Protein AF-A0A1J7J6S1-F1 (afdb_monomer_lite)

Organism: NCBI:txid1408157

Secondary structure (DSSP, 8-state):
------------------PPPPPPHHHHHTTS--EE-TTGGGEEEB-SS-HHHHEEE-SSSSB-TT---PEESEE---TTSPPEE-GGGGSBSEES--SEEEEEEHHHHHHHHHHHHHHHHHHHHT-S-TTS-EEEEPPTT-TT---HHHHHHTEEEEEETTEE--TT---PEEEE-SSSSS-BHHHHHHHHHHHHHHTHHHHHHHHHH-TT--S---TT--EEEEEE--SS-EEEEEEHHHHHHHHB--------HHHHHHHTTS-HHHHHHHHHHHHHHTTT----S-S--TT-------------

Sequence (308 aa):
MAGLEAASERGNEEQQPISAPILPLEKQREKGPVLLTEEARRIRWLLNGPLETAVTIMRHHTIEPDDTDFEPYYRPGQGAGSSGWHPFSQLPYTDPKVSELTLAVDPLDEWRDYWLTNHEEHVMAGDYDRSKARFIPLSVSTPDGPTSYEERTGMYLQMCCGTERPADKGTGIVVKARTGDFLTIHDFLSTVHPYLMSRRADVVAAMRDNIYRSIPIPSETELFVSLLCSDPPRLNVEREAEWKMTYHSKRPPTLDPAAQARMRKHPHWEVSRLVWAQRQVDKGLASALPRDHPGYRPLNLRSGQQGQ

Structure (mmCIF, N/CA/C/O backbone):
data_AF-A0A1J7J6S1-F1
#
_entry.id   AF-A0A1J7J6S1-F1
#
loop_
_atom_site.group_PDB
_atom_site.id
_atom_site.type_symbol
_atom_site.label_atom_id
_atom_site.label_alt_id
_atom_site.label_comp_id
_atom_site.label_asym_id
_atom_site.label_entity_id
_atom_site.label_seq_id
_atom_site.pdbx_PDB_ins_code
_atom_site.Cartn_x
_atom_site.Cartn_y
_atom_site.Cartn_z
_atom_site.occupancy
_atom_site.B_iso_or_equiv
_atom_site.auth_seq_id
_atom_site.auth_comp_id
_atom_site.auth_asym_id
_atom_site.auth_atom_id
_atom_site.pdbx_PDB_model_num
ATOM 1 N N . MET A 1 1 ? -46.786 50.402 49.361 1.00 38.44 1 MET A N 1
ATOM 2 C CA . MET A 1 1 ? -45.311 50.368 49.455 1.00 38.44 1 MET A CA 1
ATOM 3 C C . MET A 1 1 ? -44.948 48.978 49.949 1.00 38.44 1 MET A C 1
ATOM 5 O O . MET A 1 1 ? -45.323 48.661 51.064 1.00 38.44 1 MET A O 1
ATOM 9 N N . ALA A 1 2 ? -44.687 48.047 49.027 1.00 39.53 2 ALA A N 1
ATOM 10 C CA . ALA A 1 2 ? -43.361 47.670 48.495 1.00 39.53 2 ALA A CA 1
ATOM 11 C C . ALA A 1 2 ? -42.803 46.501 49.328 1.00 39.53 2 ALA A C 1
ATOM 13 O O . ALA A 1 2 ? -42.798 46.599 50.543 1.00 39.53 2 ALA A O 1
ATOM 14 N N . GLY A 1 3 ? -42.357 45.366 48.807 1.00 36.06 3 GLY A N 1
ATOM 15 C CA . GLY A 1 3 ? -42.288 44.784 47.470 1.00 36.06 3 GLY A CA 1
ATOM 16 C C . GLY A 1 3 ? -41.669 43.397 47.697 1.00 36.06 3 GLY A C 1
ATOM 17 O O . GLY A 1 3 ? -40.660 43.309 48.388 1.00 36.06 3 GLY A O 1
ATOM 18 N N . LEU A 1 4 ? -42.311 42.322 47.235 1.00 38.28 4 LEU A N 1
ATOM 19 C CA . LEU A 1 4 ? -41.790 40.955 47.357 1.00 38.28 4 LEU A CA 1
ATOM 20 C C . LEU A 1 4 ? -41.042 40.614 46.067 1.00 38.28 4 LEU A C 1
ATOM 22 O O . LEU A 1 4 ? -41.621 40.653 44.981 1.00 38.28 4 LEU A O 1
ATOM 26 N N . GLU A 1 5 ? -39.745 40.357 46.213 1.00 38.94 5 GLU A N 1
ATOM 27 C CA . GLU A 1 5 ? -38.807 40.010 45.150 1.00 38.94 5 GLU A CA 1
ATOM 28 C C . GLU A 1 5 ? -39.193 38.690 44.472 1.00 38.94 5 GLU A C 1
ATOM 30 O O . GLU A 1 5 ? -39.344 37.650 45.111 1.00 38.94 5 GLU A O 1
ATOM 35 N N . ALA A 1 6 ? -39.331 38.744 43.148 1.00 40.59 6 ALA A N 1
ATOM 36 C CA . ALA A 1 6 ? -39.424 37.574 42.295 1.00 40.59 6 ALA A CA 1
ATOM 37 C C . ALA A 1 6 ? -38.022 36.968 42.126 1.00 40.59 6 ALA A C 1
ATOM 39 O O . ALA A 1 6 ? -37.136 37.581 41.527 1.00 40.59 6 ALA A O 1
ATOM 40 N N . ALA A 1 7 ? -37.824 35.756 42.645 1.00 38.97 7 ALA A N 1
ATOM 41 C CA . ALA A 1 7 ? -36.648 34.951 42.357 1.00 38.97 7 ALA A CA 1
ATOM 42 C C . ALA A 1 7 ? -36.711 34.478 40.894 1.00 38.97 7 ALA A C 1
ATOM 44 O O . ALA A 1 7 ? -37.575 33.696 40.507 1.00 38.97 7 ALA A O 1
ATOM 45 N N . SER A 1 8 ? -35.804 35.007 40.074 1.00 38.28 8 SER A N 1
ATOM 46 C CA . SER A 1 8 ? -35.573 34.584 38.695 1.00 38.28 8 SER A CA 1
ATOM 47 C C . SER A 1 8 ? -34.760 33.289 38.703 1.00 38.28 8 SER A C 1
ATOM 49 O O . SER A 1 8 ? -33.545 33.303 38.907 1.00 38.28 8 SER A O 1
ATOM 51 N N . GLU A 1 9 ? -35.438 32.165 38.480 1.00 40.25 9 GLU A N 1
ATOM 52 C CA . GLU A 1 9 ? -34.811 30.893 38.127 1.00 40.25 9 GLU A CA 1
ATOM 53 C C . GLU A 1 9 ? -34.217 31.018 36.718 1.00 40.25 9 GLU A C 1
ATOM 55 O O . GLU A 1 9 ? -34.892 30.846 35.703 1.00 40.25 9 GLU A O 1
ATOM 60 N N . ARG A 1 10 ? -32.931 31.372 36.640 1.00 43.22 10 ARG A N 1
ATOM 61 C CA . ARG A 1 10 ? -32.141 31.165 35.425 1.00 43.22 10 ARG A CA 1
ATOM 62 C C . ARG A 1 10 ? -31.760 29.693 35.369 1.00 43.22 10 ARG A C 1
ATOM 64 O O . ARG A 1 10 ? -30.892 29.251 36.117 1.00 43.22 10 ARG A O 1
ATOM 71 N N . GLY A 1 11 ? -32.436 28.957 34.488 1.00 39.38 11 GLY A N 1
ATOM 72 C CA . GLY A 1 11 ? -32.032 27.620 34.076 1.00 39.38 11 GLY A CA 1
ATOM 73 C C . GLY A 1 11 ? -30.588 27.650 33.588 1.00 39.38 11 GLY A C 1
ATOM 74 O O . GLY A 1 11 ? -30.249 28.372 32.653 1.00 39.38 11 GLY A O 1
ATOM 75 N N . ASN A 1 12 ? -29.733 26.901 34.274 1.00 39.81 12 ASN A N 1
ATOM 76 C CA . ASN A 1 12 ? -28.366 26.656 33.860 1.00 39.81 12 ASN A CA 1
ATOM 77 C C . ASN A 1 12 ? -28.426 25.484 32.869 1.00 39.81 12 ASN A C 1
ATOM 79 O O . ASN A 1 12 ? -28.383 24.324 33.272 1.00 39.81 12 ASN A O 1
ATOM 83 N N . GLU A 1 13 ? -28.638 25.779 31.583 1.00 45.22 13 GLU A N 1
ATOM 84 C CA . GLU A 1 13 ? -28.393 24.805 30.517 1.00 45.22 13 GLU A CA 1
ATOM 85 C C . GLU A 1 13 ? -26.890 24.536 30.489 1.00 45.22 13 GLU A C 1
ATOM 87 O O . GLU A 1 13 ? -26.097 25.312 29.956 1.00 45.22 13 GLU A O 1
ATOM 92 N N . GLU A 1 14 ? -26.501 23.438 31.128 1.00 44.78 14 GLU A N 1
ATOM 93 C CA . GLU A 1 14 ? -25.160 22.879 31.077 1.00 44.78 14 GLU A CA 1
ATOM 94 C C . GLU A 1 14 ? -24.902 22.404 29.641 1.00 44.78 14 GLU A C 1
ATOM 96 O O . GLU A 1 14 ? -25.165 21.263 29.260 1.00 44.78 14 GLU A O 1
ATOM 101 N N . GLN A 1 15 ? -24.465 23.342 28.801 1.00 45.31 15 GLN A N 1
ATOM 102 C CA . GLN A 1 15 ? -24.011 23.085 27.444 1.00 45.31 15 GLN A CA 1
ATOM 103 C C . GLN A 1 15 ? -22.821 22.132 27.529 1.00 45.31 15 GLN A C 1
ATOM 105 O O . GLN A 1 15 ? -21.717 22.517 27.917 1.00 45.31 15 GLN A O 1
ATOM 110 N N . GLN A 1 16 ? -23.072 20.866 27.187 1.00 43.72 16 GLN A N 1
ATOM 111 C CA . GLN A 1 16 ? -22.028 19.869 26.994 1.00 43.72 16 GLN A CA 1
ATOM 112 C C . GLN A 1 16 ? -20.949 20.460 26.074 1.00 43.72 16 GLN A C 1
ATOM 114 O O . GLN A 1 16 ? -21.291 21.044 25.040 1.00 43.72 16 GLN A O 1
ATOM 119 N N . PRO A 1 17 ? -19.655 20.343 26.423 1.00 46.28 17 PRO A N 1
ATOM 120 C CA . PRO A 1 17 ? -18.598 20.902 25.600 1.00 46.28 17 PRO A CA 1
ATOM 121 C C . PRO A 1 17 ? -18.655 20.254 24.217 1.00 46.28 17 PRO A C 1
ATOM 123 O O . PRO A 1 17 ? -18.557 19.034 24.085 1.00 46.28 17 PRO A O 1
ATOM 126 N N . ILE A 1 18 ? -18.828 21.090 23.193 1.00 53.12 18 ILE A N 1
ATOM 127 C CA . ILE A 1 18 ? -18.750 20.694 21.788 1.00 53.12 18 ILE A CA 1
ATOM 128 C C . ILE A 1 18 ? -17.381 20.038 21.600 1.00 53.12 18 ILE A C 1
ATOM 130 O O . ILE A 1 18 ? -16.348 20.705 21.691 1.00 53.12 18 ILE A O 1
ATOM 134 N N . SER A 1 19 ? -17.375 18.717 21.412 1.00 66.69 19 SER A N 1
ATOM 135 C CA . SER A 1 19 ? -16.154 17.964 21.130 1.00 66.69 19 SER A CA 1
ATOM 136 C C . SER A 1 19 ? -15.466 18.588 19.917 1.00 66.69 19 SER A C 1
ATOM 138 O O . SER A 1 19 ? -16.111 18.858 18.902 1.00 66.69 19 SER A O 1
ATOM 140 N N . ALA A 1 20 ? -14.167 18.865 20.033 1.00 77.06 20 ALA A N 1
ATOM 141 C CA . ALA A 1 20 ? -13.399 19.417 18.926 1.00 77.06 20 ALA A CA 1
ATOM 142 C C . ALA A 1 20 ? -13.484 18.485 17.698 1.00 77.06 20 ALA A C 1
ATOM 144 O O . ALA A 1 20 ? -13.465 17.261 17.861 1.00 77.06 20 ALA A O 1
ATOM 145 N N . PRO A 1 21 ? -13.551 19.037 16.472 1.00 85.94 21 PRO A N 1
ATOM 146 C CA . PRO A 1 21 ? -13.672 18.229 15.266 1.00 85.94 21 PRO A CA 1
ATOM 147 C C . PRO A 1 21 ? -12.451 17.322 15.086 1.00 85.94 21 PRO A C 1
ATOM 149 O O . PRO A 1 21 ? -11.306 17.742 15.289 1.00 85.94 21 PRO A O 1
ATOM 152 N N . ILE A 1 22 ? -12.703 16.077 14.681 1.00 90.75 22 ILE A N 1
ATOM 153 C CA . ILE A 1 22 ? -11.661 15.080 14.431 1.00 90.75 22 ILE A CA 1
ATOM 154 C C . ILE A 1 22 ? -10.945 15.412 13.119 1.00 90.75 22 ILE A C 1
ATOM 156 O O . ILE A 1 22 ? -11.563 15.586 12.065 1.00 90.75 22 ILE A O 1
ATOM 160 N N . LEU A 1 23 ? -9.619 15.514 13.191 1.00 93.69 23 LEU A N 1
ATOM 161 C CA . LEU A 1 23 ? -8.791 15.994 12.091 1.00 93.69 23 LEU A CA 1
ATOM 162 C C . LEU A 1 23 ? -8.336 14.860 11.153 1.00 93.69 23 LEU A C 1
ATOM 164 O O . LEU A 1 23 ? -8.203 13.716 11.593 1.00 93.69 23 LEU A O 1
ATOM 168 N N . PRO A 1 24 ? -8.036 15.167 9.878 1.00 93.44 24 PRO A N 1
ATOM 169 C CA . PRO A 1 24 ? -7.290 14.268 8.997 1.00 93.44 24 PRO A CA 1
ATOM 170 C C . PRO A 1 24 ? -5.917 13.915 9.583 1.00 93.44 24 PRO A C 1
ATOM 172 O O . PRO A 1 24 ? -5.349 14.719 10.328 1.00 93.44 24 PRO A O 1
ATOM 175 N N . LEU A 1 25 ? -5.356 12.759 9.205 1.00 91.62 25 LEU A N 1
ATOM 176 C CA . LEU A 1 25 ? -4.084 12.261 9.740 1.00 91.62 25 LEU A CA 1
ATOM 177 C C . LEU A 1 25 ? -2.975 13.316 9.707 1.00 91.62 25 LEU A C 1
ATOM 179 O O . LEU A 1 25 ? -2.344 13.549 10.734 1.00 91.62 25 LEU A O 1
ATOM 183 N N . GLU A 1 26 ? -2.763 13.966 8.564 1.00 91.19 26 GLU A N 1
ATOM 184 C CA . GLU A 1 26 ? -1.689 14.953 8.386 1.00 91.19 26 GLU A CA 1
ATOM 185 C C . GLU A 1 26 ? -1.792 16.092 9.409 1.00 91.19 26 GLU A C 1
ATOM 187 O O . GLU A 1 26 ? -0.836 16.431 10.104 1.00 91.19 26 GLU A O 1
ATOM 192 N N . LYS A 1 27 ? -3.006 16.618 9.600 1.00 92.19 27 LYS A N 1
ATOM 193 C CA . LYS A 1 27 ? -3.285 17.672 10.584 1.00 92.19 27 LYS A CA 1
ATOM 194 C C . LYS A 1 27 ? -3.211 17.182 12.021 1.00 92.19 27 LYS A C 1
ATOM 196 O O . LYS A 1 27 ? -2.876 17.954 12.917 1.00 92.19 27 LYS A O 1
ATOM 201 N N . GLN A 1 28 ? -3.514 15.912 12.257 1.00 91.56 28 GLN A N 1
ATOM 202 C CA . GLN A 1 28 ? -3.355 15.316 13.573 1.00 91.56 28 GLN A CA 1
ATOM 203 C C . GLN A 1 28 ? -1.870 15.107 13.918 1.00 91.56 28 GLN A C 1
ATOM 205 O O . GLN A 1 28 ? -1.482 15.335 15.063 1.00 91.56 28 GLN A O 1
ATOM 210 N N . ARG A 1 29 ? -1.029 14.767 12.932 1.00 89.31 29 ARG A N 1
ATOM 211 C CA . ARG A 1 29 ? 0.425 14.600 13.085 1.00 89.31 29 ARG A CA 1
ATOM 212 C C . ARG A 1 29 ? 1.157 15.897 13.414 1.00 89.31 29 ARG A C 1
ATOM 214 O O . ARG A 1 29 ? 2.092 15.874 14.209 1.00 89.31 29 ARG A O 1
ATOM 221 N N . GLU A 1 30 ? 0.675 17.033 12.906 1.00 91.31 30 GLU A N 1
ATOM 222 C CA . GLU A 1 30 ? 1.169 18.368 13.292 1.00 91.31 30 GLU A CA 1
ATOM 223 C C . GLU A 1 30 ? 1.049 18.626 14.811 1.00 91.31 30 GLU A C 1
ATOM 225 O O . GLU A 1 30 ? 1.797 19.432 15.365 1.00 91.31 30 GLU A O 1
ATOM 230 N N . LYS A 1 31 ? 0.130 17.936 15.506 1.00 89.88 31 LYS A N 1
ATOM 231 C CA . LYS A 1 31 ? -0.094 18.073 16.957 1.00 89.88 31 LYS A CA 1
ATOM 232 C C . LYS A 1 31 ? 0.664 17.048 17.802 1.00 89.88 31 LYS A C 1
ATOM 234 O O . LYS A 1 31 ? 0.780 17.236 19.012 1.00 89.88 31 LYS A O 1
ATOM 239 N N . GLY A 1 32 ? 1.138 15.956 17.206 1.00 88.12 32 GLY A N 1
ATOM 240 C CA . GLY A 1 32 ? 1.803 14.873 17.921 1.00 88.12 32 GLY A CA 1
ATOM 241 C C . GLY A 1 32 ? 1.766 13.540 17.173 1.00 88.12 32 GLY A C 1
ATOM 242 O O . GLY A 1 32 ? 1.167 13.434 16.105 1.00 88.12 32 GLY A O 1
ATOM 243 N N . PRO A 1 33 ? 2.405 12.494 17.721 1.00 88.31 33 PRO A N 1
ATOM 244 C CA . PRO A 1 33 ? 2.429 11.188 17.079 1.00 88.31 33 PRO A CA 1
ATOM 245 C C . PRO A 1 33 ? 1.019 10.593 16.983 1.00 88.31 33 PRO A C 1
ATOM 247 O O . PRO A 1 33 ? 0.263 10.605 17.952 1.00 88.31 33 PRO A O 1
ATOM 250 N N . VAL A 1 34 ? 0.707 10.024 15.819 1.00 89.94 34 VAL A N 1
ATOM 251 C CA . VAL A 1 34 ? -0.499 9.221 15.588 1.00 89.94 34 VAL A CA 1
ATOM 252 C C . VAL A 1 34 ? -0.066 7.780 15.371 1.00 89.94 34 VAL A C 1
ATOM 254 O O . VAL A 1 34 ? 0.716 7.497 14.460 1.00 89.94 34 VAL A O 1
ATOM 257 N N . LEU A 1 35 ? -0.546 6.882 16.226 1.00 90.69 35 LEU A N 1
ATOM 258 C CA . LEU A 1 35 ? -0.220 5.460 16.206 1.00 90.69 35 LEU A CA 1
ATOM 259 C C . LEU A 1 35 ? -1.459 4.636 15.855 1.00 90.69 35 LEU A C 1
ATOM 261 O O . LEU A 1 35 ? -2.585 5.118 15.926 1.00 90.69 35 LEU A O 1
ATOM 265 N N . LEU A 1 36 ? -1.249 3.374 15.488 1.00 91.50 36 LEU A N 1
ATOM 266 C CA . LEU A 1 36 ? -2.339 2.405 15.447 1.00 91.50 36 LEU A CA 1
ATOM 267 C C . LEU A 1 36 ? -2.828 2.094 16.858 1.00 91.50 36 LEU A C 1
ATOM 269 O O . LEU A 1 36 ? -2.019 2.010 17.786 1.00 91.50 36 LEU A O 1
ATOM 273 N N . THR A 1 37 ? -4.131 1.858 16.992 1.00 93.44 37 THR A N 1
ATOM 274 C CA . THR A 1 37 ? -4.694 1.296 18.222 1.00 93.44 37 THR A CA 1
ATOM 275 C C . THR A 1 37 ? -4.171 -0.118 18.465 1.00 93.44 37 THR A C 1
ATOM 277 O O . THR A 1 37 ? -3.739 -0.815 17.54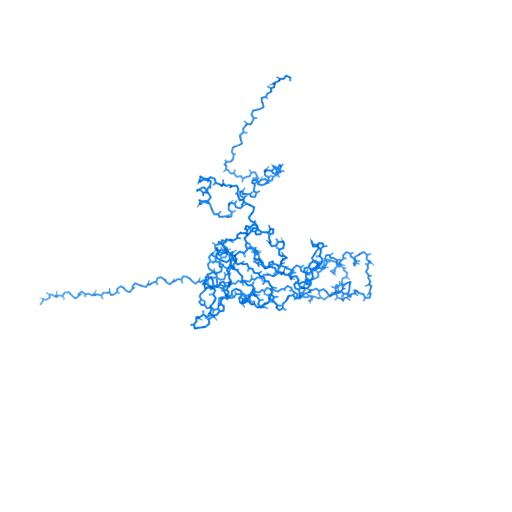0 1.00 93.44 37 THR A O 1
ATOM 280 N N . GLU A 1 38 ? -4.210 -0.569 19.718 1.00 92.06 38 GLU A N 1
ATOM 281 C CA . GLU A 1 38 ? -3.796 -1.931 20.071 1.00 92.06 38 GLU A CA 1
ATOM 282 C C . GLU A 1 38 ? -4.653 -2.985 19.355 1.00 92.06 38 GLU A C 1
ATOM 284 O O . GLU A 1 38 ? -4.150 -4.030 18.948 1.00 92.06 38 GLU A O 1
ATOM 289 N N . GLU A 1 39 ? -5.929 -2.696 19.111 1.00 94.25 39 GLU A N 1
ATOM 290 C CA . GLU A 1 39 ? -6.827 -3.558 18.350 1.00 94.25 39 GLU A CA 1
ATOM 291 C C . GLU A 1 39 ? -6.479 -3.589 16.861 1.00 94.25 39 GLU A C 1
ATOM 293 O O . GLU A 1 39 ? -6.437 -4.672 16.273 1.00 94.25 39 GLU A O 1
ATOM 298 N N . ALA A 1 40 ? -6.151 -2.443 16.253 1.00 93.50 40 ALA A N 1
ATOM 299 C CA . ALA A 1 40 ? -5.710 -2.393 14.859 1.00 93.50 40 ALA A CA 1
ATOM 300 C C . ALA A 1 40 ? -4.385 -3.148 14.647 1.00 93.50 40 ALA A C 1
ATOM 302 O O . ALA A 1 40 ? -4.200 -3.822 13.636 1.00 93.50 40 ALA A O 1
ATOM 303 N N . ARG A 1 41 ? -3.480 -3.119 15.633 1.00 91.19 41 ARG A N 1
ATOM 304 C CA . ARG A 1 41 ? -2.207 -3.864 15.608 1.00 91.19 41 ARG A CA 1
ATOM 305 C C . ARG A 1 41 ? -2.368 -5.384 15.667 1.00 91.19 41 ARG A C 1
ATOM 307 O O . ARG A 1 41 ? -1.425 -6.105 15.353 1.00 91.19 41 ARG A O 1
ATOM 314 N N . ARG A 1 42 ? -3.535 -5.878 16.082 1.00 92.19 42 ARG A N 1
ATOM 315 C CA . ARG A 1 42 ? -3.851 -7.313 16.174 1.00 92.19 42 ARG A CA 1
ATOM 316 C C . ARG A 1 42 ? -4.470 -7.874 14.896 1.00 92.19 42 ARG A C 1
ATOM 318 O O . ARG A 1 42 ? -4.794 -9.059 14.852 1.00 92.19 42 ARG A O 1
ATOM 325 N N . ILE A 1 43 ? -4.651 -7.048 13.870 1.00 93.38 43 ILE A N 1
ATOM 326 C CA . ILE A 1 43 ? -5.171 -7.479 12.577 1.00 93.38 43 ILE A CA 1
ATOM 327 C C . ILE A 1 43 ? -4.107 -8.328 11.875 1.00 93.38 43 ILE A C 1
ATOM 329 O O . ILE A 1 43 ? -3.025 -7.844 11.552 1.00 93.38 43 ILE A O 1
ATOM 333 N N . ARG A 1 44 ? -4.439 -9.591 11.603 1.00 93.25 44 ARG A N 1
ATOM 334 C CA . ARG A 1 44 ? -3.697 -10.467 10.695 1.00 93.25 44 ARG A CA 1
ATOM 335 C C . ARG A 1 44 ? -4.453 -10.534 9.381 1.00 93.25 44 ARG A C 1
ATOM 337 O O . ARG A 1 44 ? -5.594 -10.999 9.336 1.00 93.25 44 ARG A O 1
ATOM 344 N N . TRP A 1 45 ? -3.806 -10.084 8.315 1.00 94.88 45 TRP A N 1
ATOM 345 C CA . TRP A 1 45 ? -4.473 -9.850 7.047 1.00 94.88 45 TRP A CA 1
ATOM 346 C C . TRP A 1 45 ? -3.798 -10.583 5.893 1.00 94.88 45 TRP A C 1
ATOM 348 O O . TRP A 1 45 ? -2.716 -10.209 5.445 1.00 94.88 45 TRP A O 1
ATOM 358 N N . LEU A 1 46 ? -4.488 -11.610 5.402 1.00 94.12 46 LEU A N 1
ATOM 359 C CA . LEU A 1 46 ? -4.155 -12.347 4.195 1.00 94.12 46 LEU A CA 1
ATOM 360 C C . LEU A 1 46 ? -4.835 -11.686 2.986 1.00 94.12 46 LEU A C 1
ATOM 362 O O . LEU A 1 46 ? -6.058 -11.605 2.916 1.00 94.12 46 LEU A O 1
ATOM 366 N N . LEU A 1 47 ? -4.059 -11.238 2.004 1.00 93.25 47 LEU A N 1
ATOM 367 C CA . LEU A 1 47 ? -4.549 -10.685 0.742 1.00 93.25 47 LEU A CA 1
ATOM 368 C C . LEU A 1 47 ? -4.945 -11.810 -0.227 1.00 93.25 47 LEU A C 1
ATOM 370 O O . LEU A 1 47 ? -4.316 -12.034 -1.266 1.00 93.25 47 LEU A O 1
ATOM 374 N N . ASN A 1 48 ? -5.979 -12.555 0.155 1.00 90.31 48 ASN A N 1
ATOM 375 C CA . ASN A 1 48 ? -6.559 -13.619 -0.647 1.00 90.31 48 ASN A CA 1
ATOM 376 C C . ASN A 1 48 ? -8.061 -13.750 -0.372 1.00 90.31 48 ASN A C 1
ATOM 378 O O . ASN A 1 48 ? -8.494 -13.706 0.780 1.00 90.31 48 ASN A O 1
ATOM 382 N N . GLY A 1 49 ? -8.841 -13.961 -1.432 1.00 91.38 49 GLY A N 1
ATOM 383 C CA . GLY A 1 49 ? -10.292 -14.087 -1.335 1.00 91.38 49 GLY A CA 1
ATOM 384 C C . GLY A 1 49 ? -11.000 -12.798 -0.888 1.00 91.38 49 GLY A C 1
ATOM 385 O O . GLY A 1 49 ? -10.431 -11.711 -0.995 1.00 91.38 49 GLY A O 1
ATOM 386 N N . PRO A 1 50 ? -12.267 -12.908 -0.454 1.00 94.88 50 PRO A N 1
ATOM 387 C CA . PRO A 1 50 ? -13.064 -11.782 0.023 1.00 94.88 50 PRO A CA 1
ATOM 388 C C . PRO A 1 50 ? -12.726 -11.394 1.479 1.00 94.88 50 PRO A C 1
ATOM 390 O O . PRO A 1 50 ? -12.126 -12.174 2.227 1.00 94.88 50 PRO A O 1
ATOM 393 N N . LEU A 1 51 ? -13.146 -10.194 1.904 1.00 95.81 51 LEU A N 1
ATOM 394 C CA . LEU A 1 51 ? -12.786 -9.618 3.211 1.00 95.81 51 LEU A CA 1
ATOM 395 C C . LEU A 1 51 ? -13.212 -10.509 4.390 1.00 95.81 51 LEU A C 1
ATOM 397 O O . LEU A 1 51 ? -12.524 -10.584 5.406 1.00 95.81 51 LEU A O 1
ATOM 401 N N . GLU A 1 52 ? -14.335 -11.201 4.230 1.00 94.69 52 GLU A N 1
ATOM 402 C CA . GLU A 1 52 ? -14.962 -12.109 5.186 1.00 94.69 52 GLU A CA 1
ATOM 403 C C . GLU A 1 52 ? -14.050 -13.275 5.592 1.00 94.69 52 GLU A C 1
ATOM 405 O O . GLU A 1 52 ? -14.190 -13.813 6.689 1.00 94.69 52 GLU A O 1
ATOM 410 N N . THR A 1 53 ? -13.114 -13.662 4.724 1.00 94.00 53 THR A N 1
ATOM 411 C CA . THR A 1 53 ? -12.164 -14.759 4.967 1.00 94.00 53 THR A CA 1
ATOM 412 C C . THR A 1 53 ? -10.714 -14.289 5.050 1.00 94.00 53 THR A C 1
ATOM 414 O O . THR A 1 53 ? -9.866 -15.002 5.577 1.00 94.00 53 THR A O 1
ATOM 417 N N . ALA A 1 54 ? -10.423 -13.094 4.535 1.00 94.81 54 ALA A N 1
ATOM 418 C CA . ALA A 1 54 ? -9.080 -12.530 4.433 1.00 94.81 54 ALA A CA 1
ATOM 419 C C . ALA A 1 54 ? -8.488 -12.075 5.778 1.00 94.81 54 ALA A C 1
ATOM 421 O O . ALA A 1 54 ? -7.268 -11.963 5.916 1.00 94.81 54 ALA A O 1
ATOM 422 N N . VAL A 1 55 ? -9.332 -11.763 6.767 1.00 96.00 55 VAL A N 1
ATOM 423 C CA . VAL A 1 55 ? -8.894 -11.121 8.012 1.00 96.00 55 VAL A CA 1
ATOM 424 C C . VAL A 1 55 ? -9.183 -11.990 9.229 1.00 96.00 55 VAL A C 1
ATOM 426 O O . VAL A 1 55 ? -10.290 -12.487 9.443 1.00 96.00 55 VAL A O 1
ATOM 429 N N . THR A 1 56 ? -8.163 -12.113 10.070 1.00 95.00 56 THR A N 1
ATOM 430 C CA . THR A 1 56 ? -8.205 -12.794 11.364 1.00 95.00 56 THR A CA 1
ATOM 431 C C . THR A 1 56 ? -7.634 -11.877 12.445 1.00 95.00 56 THR A C 1
ATOM 433 O O . THR A 1 56 ? -6.881 -10.947 12.155 1.00 95.00 56 THR A O 1
ATOM 436 N N . ILE A 1 57 ? -8.026 -12.096 13.694 1.00 93.69 57 ILE A N 1
ATOM 437 C CA . ILE A 1 57 ? -7.638 -11.287 14.845 1.00 93.69 57 ILE A CA 1
ATOM 438 C C . ILE A 1 57 ? -6.714 -12.113 15.733 1.00 93.69 57 ILE A C 1
ATOM 440 O O . ILE A 1 57 ? -7.088 -13.172 16.239 1.00 93.69 57 ILE A O 1
ATOM 444 N N . MET A 1 58 ? -5.502 -11.604 15.930 1.00 91.12 58 MET A N 1
ATOM 445 C CA . MET A 1 58 ? -4.501 -12.199 16.810 1.00 91.12 58 MET A CA 1
ATOM 446 C C . MET A 1 58 ? -4.836 -11.923 18.275 1.00 91.12 58 MET A C 1
ATOM 448 O O . MET A 1 58 ? -5.466 -10.911 18.599 1.00 91.12 58 MET A O 1
ATOM 452 N N . ARG A 1 59 ? -4.380 -12.775 19.200 1.00 87.69 59 ARG A N 1
ATOM 453 C CA . ARG A 1 59 ? -4.503 -12.511 20.646 1.00 87.69 59 ARG A CA 1
ATOM 454 C C . ARG A 1 59 ? -3.649 -11.319 21.082 1.00 87.69 59 ARG A C 1
ATOM 456 O O . ARG A 1 59 ? -4.105 -10.480 21.857 1.00 87.69 59 ARG A O 1
ATOM 463 N N . HIS A 1 60 ? -2.439 -11.228 20.544 1.00 84.69 60 HIS A N 1
ATOM 464 C CA . HIS A 1 60 ? -1.495 -10.140 20.768 1.00 84.69 60 HIS A CA 1
ATOM 465 C C . HIS A 1 60 ? -0.979 -9.610 19.429 1.00 84.69 60 HIS A C 1
ATOM 467 O O . HIS A 1 60 ? -1.057 -10.284 18.411 1.00 84.69 60 HIS A O 1
ATOM 473 N N . HIS A 1 61 ? -0.445 -8.389 19.419 1.00 81.81 61 HIS A N 1
ATOM 474 C CA . HIS A 1 61 ? 0.166 -7.790 18.226 1.00 81.81 61 HIS A CA 1
ATOM 475 C C . HIS A 1 61 ? 1.484 -8.465 17.785 1.00 81.81 61 HIS A C 1
ATOM 477 O O . HIS A 1 61 ? 2.062 -8.086 16.771 1.00 81.81 61 HIS A O 1
ATOM 483 N N . THR A 1 62 ? 1.972 -9.438 18.560 1.00 81.12 62 THR A N 1
ATOM 484 C CA . THR A 1 62 ? 3.124 -10.284 18.232 1.00 81.12 62 THR A CA 1
ATOM 485 C C . THR A 1 62 ? 2.696 -11.744 18.223 1.00 81.12 62 THR A C 1
ATOM 487 O O . THR A 1 62 ? 1.786 -12.132 18.955 1.00 81.12 62 THR A O 1
ATOM 490 N N . ILE A 1 63 ? 3.364 -12.535 17.391 1.00 72.19 63 ILE A N 1
ATOM 491 C CA . ILE A 1 63 ? 3.052 -13.942 17.151 1.00 72.19 63 ILE A CA 1
ATOM 492 C C . ILE A 1 63 ? 4.055 -14.795 17.908 1.00 72.19 63 ILE A C 1
ATOM 494 O O . ILE A 1 63 ? 5.273 -14.678 17.709 1.00 72.19 63 ILE A O 1
ATOM 498 N N . GLU A 1 64 ? 3.551 -15.677 18.762 1.00 70.25 64 GLU A N 1
ATOM 499 C CA . GLU A 1 64 ? 4.363 -16.766 19.288 1.00 70.25 64 GLU A CA 1
ATOM 500 C C . GLU A 1 64 ? 4.523 -17.841 18.201 1.00 70.25 64 GLU A C 1
ATOM 502 O O . GLU A 1 64 ? 3.589 -18.052 17.431 1.00 70.25 64 GLU A O 1
ATOM 507 N N . PRO A 1 65 ? 5.687 -18.506 18.086 1.00 60.22 65 PRO A N 1
ATOM 508 C CA . PRO A 1 65 ? 5.955 -19.471 17.013 1.00 60.22 65 PRO A CA 1
ATOM 509 C C . PRO A 1 65 ? 4.879 -20.550 16.825 1.00 60.22 65 PRO A C 1
ATOM 511 O O . PRO A 1 65 ? 4.673 -21.000 15.701 1.00 60.22 65 PRO A O 1
ATOM 514 N N . ASP A 1 66 ? 4.185 -20.904 17.909 1.00 65.06 66 ASP A N 1
ATOM 515 C CA . ASP A 1 66 ? 3.175 -21.962 17.957 1.00 65.06 66 ASP A CA 1
ATOM 516 C C . ASP A 1 66 ? 1.728 -21.423 17.999 1.00 65.06 66 ASP A C 1
ATOM 518 O O . ASP A 1 66 ? 0.782 -22.204 18.104 1.00 65.06 66 ASP A O 1
ATOM 522 N N . ASP A 1 67 ? 1.530 -20.099 17.929 1.00 69.62 67 ASP A N 1
ATOM 523 C CA . ASP A 1 67 ? 0.192 -19.503 17.939 1.00 69.62 67 ASP A CA 1
ATOM 524 C C . ASP A 1 67 ? -0.476 -19.678 16.570 1.00 69.62 67 ASP A C 1
ATOM 526 O O . ASP A 1 67 ? -0.059 -19.105 15.559 1.00 69.62 67 ASP A O 1
ATOM 530 N N . THR A 1 68 ? -1.512 -20.510 16.546 1.00 70.44 68 THR A N 1
ATOM 531 C CA . THR A 1 68 ? -2.326 -20.800 15.356 1.00 70.44 68 THR A CA 1
ATOM 532 C C . THR A 1 68 ? -3.805 -20.479 15.575 1.00 70.44 68 THR A C 1
ATOM 534 O O . THR A 1 68 ? -4.600 -20.563 14.637 1.00 70.44 68 THR A O 1
ATOM 537 N N . ASP A 1 69 ? -4.170 -20.046 16.786 1.00 81.06 69 ASP A N 1
ATOM 538 C CA . ASP A 1 69 ? -5.551 -19.816 17.198 1.00 81.06 69 ASP A CA 1
ATOM 539 C C . ASP A 1 69 ? -5.934 -18.349 16.976 1.00 81.06 69 ASP A C 1
ATOM 541 O O . ASP A 1 69 ? -5.913 -17.515 17.887 1.00 81.06 69 ASP A O 1
ATOM 545 N N . PHE A 1 70 ? -6.310 -18.023 15.740 1.00 90.25 70 PHE A N 1
ATOM 546 C CA . PHE A 1 70 ? -6.786 -16.687 15.386 1.00 90.25 70 PHE A CA 1
ATOM 547 C C . PHE A 1 70 ? -8.310 -16.628 15.310 1.00 90.25 70 PHE A C 1
ATOM 549 O O . PHE A 1 70 ? -8.964 -17.491 14.723 1.00 90.25 70 PHE A O 1
ATOM 556 N N . GLU A 1 71 ? -8.894 -15.566 15.863 1.00 93.19 71 GLU A N 1
ATOM 557 C CA . GLU A 1 71 ? -10.337 -15.359 15.777 1.00 93.19 71 GLU A CA 1
ATOM 558 C C . GLU A 1 71 ? -10.729 -14.811 14.397 1.00 93.19 71 GLU A C 1
ATOM 560 O O . GLU A 1 71 ? -10.062 -13.914 13.877 1.00 93.19 71 GLU A O 1
ATOM 565 N N . PRO A 1 72 ? -11.824 -15.281 13.781 1.00 94.81 72 PRO A N 1
ATOM 566 C CA . PRO A 1 72 ? -12.265 -14.745 12.499 1.00 94.81 72 PRO A CA 1
ATOM 567 C C . PRO A 1 72 ? -12.800 -13.314 12.654 1.00 94.81 72 PRO A C 1
ATOM 569 O O . PRO A 1 72 ? -13.569 -13.018 13.574 1.00 94.81 72 PRO A O 1
ATOM 572 N N . TYR A 1 73 ? -12.428 -12.426 11.727 1.00 95.88 73 TYR A N 1
ATOM 573 C CA . TYR A 1 73 ? -12.931 -11.048 11.714 1.00 95.88 73 TYR A CA 1
ATOM 574 C C . TYR A 1 73 ? -14.408 -10.958 11.311 1.00 95.88 73 TYR A C 1
ATOM 576 O O . TYR A 1 73 ? -15.120 -10.058 11.754 1.00 95.88 73 TYR A O 1
ATOM 584 N N . TYR A 1 74 ? -14.887 -11.897 10.500 1.00 95.44 74 TYR A N 1
ATOM 585 C CA . TYR A 1 74 ? -16.293 -12.030 10.142 1.00 95.44 74 TYR A CA 1
ATOM 586 C C . TYR A 1 74 ? -16.820 -13.384 10.600 1.00 95.44 74 TYR A C 1
ATOM 588 O O . TYR A 1 74 ? -16.203 -14.420 10.352 1.00 95.44 74 TYR A O 1
ATOM 596 N N . ARG A 1 75 ? -17.976 -13.386 11.267 1.00 91.56 75 ARG A N 1
ATOM 597 C CA . ARG A 1 75 ? -18.656 -14.614 11.683 1.00 91.56 75 ARG A CA 1
ATOM 598 C C . ARG A 1 75 ? -19.947 -14.754 10.877 1.00 91.56 75 ARG A C 1
ATOM 600 O O . ARG A 1 75 ? -20.874 -13.965 11.094 1.00 91.56 75 ARG A O 1
ATOM 607 N N . PRO A 1 76 ? -20.033 -15.729 9.950 1.00 84.44 76 PRO A N 1
ATOM 608 C CA . PRO A 1 76 ? -21.286 -16.004 9.267 1.00 84.44 76 PRO A CA 1
ATOM 609 C C . PRO A 1 76 ? -22.320 -16.465 10.299 1.00 84.44 76 PRO A C 1
ATOM 611 O O . PRO A 1 76 ? -22.016 -17.264 11.187 1.00 84.44 76 PRO A O 1
ATOM 614 N N . GLY A 1 77 ? -23.541 -15.944 10.204 1.00 78.38 77 GLY A N 1
ATOM 615 C CA . GLY A 1 77 ? -24.627 -16.346 11.093 1.00 78.38 77 GLY A CA 1
ATOM 616 C C . GLY A 1 77 ? -24.988 -17.807 10.834 1.00 78.38 77 GLY A C 1
ATOM 617 O O . GLY A 1 77 ? -25.333 -18.169 9.711 1.00 78.38 77 GLY A O 1
ATOM 618 N N . GLN A 1 78 ? -24.905 -18.660 11.854 1.00 59.28 78 GLN A N 1
ATOM 619 C CA . GLN A 1 78 ? -25.477 -20.004 11.792 1.00 59.28 78 GLN A CA 1
ATOM 620 C C . GLN A 1 78 ? -26.928 -19.936 12.293 1.00 59.28 78 GLN A C 1
ATOM 622 O O . GLN A 1 78 ? -27.178 -19.828 13.491 1.00 59.28 78 GLN A O 1
ATOM 627 N N . GLY A 1 79 ? -27.901 -19.966 11.376 1.00 67.31 79 GLY A N 1
ATOM 628 C CA . GLY A 1 79 ? -29.333 -19.943 11.708 1.00 67.31 79 GLY A CA 1
ATOM 629 C C . GLY A 1 79 ? -29.850 -18.565 12.147 1.00 67.31 79 GLY A C 1
ATOM 630 O O . GLY A 1 79 ? -29.432 -17.547 11.611 1.00 67.31 79 GLY A O 1
ATOM 631 N N . ALA A 1 80 ? -30.771 -18.522 13.117 1.00 57.88 80 ALA A N 1
ATOM 632 C CA . ALA A 1 80 ? -31.417 -17.292 13.612 1.00 57.88 80 ALA A CA 1
ATOM 633 C C . ALA A 1 80 ? -30.485 -16.325 14.391 1.00 57.88 80 ALA A C 1
ATOM 635 O O . ALA A 1 80 ? -30.961 -15.363 14.992 1.00 57.88 80 ALA A O 1
ATOM 636 N N . GLY A 1 81 ? -29.172 -16.578 14.414 1.00 56.31 81 GLY A N 1
ATOM 637 C CA . GLY A 1 81 ? -28.166 -15.676 14.978 1.00 56.31 81 GLY A CA 1
ATOM 638 C C . GLY A 1 81 ? -27.714 -14.625 13.961 1.00 56.31 81 GLY A C 1
ATOM 639 O O . GLY A 1 81 ? -27.547 -14.927 12.781 1.00 56.31 81 GLY A O 1
ATOM 640 N N . SER A 1 82 ? -27.480 -13.389 14.407 1.00 59.34 82 SER A N 1
ATOM 641 C CA . SER A 1 82 ? -26.979 -12.315 13.545 1.00 59.34 82 SER A CA 1
ATOM 642 C C . SER A 1 82 ? -25.574 -12.646 13.033 1.00 59.34 82 SER A C 1
ATOM 644 O O . SER A 1 82 ? -24.636 -12.740 13.827 1.00 59.34 82 SER A O 1
ATOM 646 N N . SER A 1 83 ? -25.413 -12.777 11.713 1.00 76.19 83 SER A N 1
ATOM 647 C CA . SER A 1 83 ? -24.109 -12.620 11.059 1.00 76.19 83 SER A CA 1
ATOM 648 C C . SER A 1 83 ? -23.509 -11.276 11.453 1.00 76.19 83 SER A C 1
ATOM 650 O O . SER A 1 83 ? -24.226 -10.273 11.478 1.00 76.19 83 SER A O 1
ATOM 652 N N . GLY A 1 84 ? -22.214 -11.239 11.755 1.00 89.75 84 GLY A N 1
ATOM 653 C CA . GLY A 1 84 ? -21.623 -10.024 12.295 1.00 89.75 84 GLY A CA 1
ATOM 654 C C . GLY A 1 84 ? -20.122 -9.927 12.107 1.00 89.75 84 GLY A C 1
ATOM 655 O O . GLY A 1 84 ? -19.389 -10.918 12.142 1.00 89.75 84 GLY A O 1
ATOM 656 N N . TRP A 1 85 ? -19.676 -8.688 11.938 1.00 93.81 85 TRP A N 1
ATOM 657 C CA . TRP A 1 85 ? -18.275 -8.320 12.039 1.00 93.81 85 TRP A CA 1
ATOM 658 C C . TRP A 1 85 ? -17.811 -8.404 13.492 1.00 93.81 85 TRP A C 1
ATOM 660 O O . TRP A 1 85 ? -18.584 -8.205 14.431 1.00 93.81 85 TRP A O 1
ATOM 670 N N . HIS A 1 86 ? -16.525 -8.670 13.684 1.00 95.38 86 HIS A N 1
ATOM 671 C CA . HIS A 1 86 ? -15.884 -8.653 14.990 1.00 95.38 86 HIS A CA 1
ATOM 672 C C . HIS A 1 86 ? -16.108 -7.293 15.681 1.00 95.38 86 HIS A C 1
ATOM 674 O O . HIS A 1 86 ? -16.096 -6.273 14.987 1.00 95.38 86 HIS A O 1
ATOM 680 N N . PRO A 1 87 ? -16.237 -7.214 17.022 1.00 95.19 87 PRO A N 1
ATOM 681 C CA . PRO A 1 87 ? -16.403 -5.937 17.730 1.00 95.19 87 PRO A CA 1
ATOM 682 C C . PRO A 1 87 ? -15.331 -4.885 17.407 1.00 95.19 87 PRO A C 1
ATOM 684 O O . PRO A 1 87 ? -15.610 -3.690 17.415 1.00 95.19 87 PRO A O 1
ATOM 687 N N . PHE A 1 88 ? -14.123 -5.326 17.037 1.00 95.62 88 PHE A N 1
ATOM 688 C CA . PHE A 1 88 ? -13.044 -4.437 16.581 1.00 95.62 88 PHE A CA 1
ATOM 689 C C . PHE A 1 88 ? -13.425 -3.616 15.349 1.00 95.62 88 PHE A C 1
ATOM 691 O O . PHE A 1 88 ? -12.890 -2.535 15.164 1.00 95.62 88 PHE A O 1
ATOM 698 N N . SER A 1 89 ? -14.368 -4.083 14.529 1.00 95.56 89 SER A N 1
ATOM 699 C CA . SER A 1 89 ? -14.847 -3.363 13.346 1.00 95.56 89 SER A CA 1
ATOM 700 C C . SER A 1 89 ? -15.280 -1.924 13.637 1.00 95.56 89 SER A C 1
ATOM 702 O O . SER A 1 89 ? -15.054 -1.062 12.797 1.00 95.56 89 SER A O 1
ATOM 704 N N . GLN A 1 90 ? -15.831 -1.657 14.823 1.00 95.31 90 GLN A N 1
ATOM 705 C CA . GLN A 1 90 ? -16.340 -0.340 15.221 1.00 95.31 90 GLN A CA 1
ATOM 706 C C . GLN A 1 90 ? -15.323 0.498 16.010 1.00 95.31 90 GLN A C 1
ATOM 708 O O . GLN A 1 90 ? -15.597 1.645 16.361 1.00 95.31 90 GLN A O 1
ATOM 713 N N . LEU A 1 91 ? -14.156 -0.067 16.330 1.00 96.06 91 LEU A N 1
ATOM 714 C CA . LEU A 1 91 ? -13.124 0.629 17.090 1.00 96.06 91 LEU A CA 1
ATOM 715 C C . LEU A 1 91 ? -12.309 1.561 16.185 1.00 96.06 91 LEU A C 1
ATOM 717 O O . LEU A 1 91 ? -12.183 1.302 14.982 1.00 96.06 91 LEU A O 1
ATOM 721 N N . PRO A 1 92 ? -11.753 2.653 16.743 1.00 96.19 92 PRO A N 1
ATOM 722 C CA . PRO A 1 92 ? -10.903 3.559 15.987 1.00 96.19 92 PRO A CA 1
ATOM 723 C C . PRO A 1 92 ? -9.669 2.839 15.446 1.00 96.19 92 PRO A C 1
ATOM 725 O O . PRO A 1 92 ? -9.063 2.004 16.121 1.00 96.19 92 PRO A O 1
ATOM 728 N N . TYR A 1 93 ? -9.284 3.191 14.222 1.00 95.06 93 TY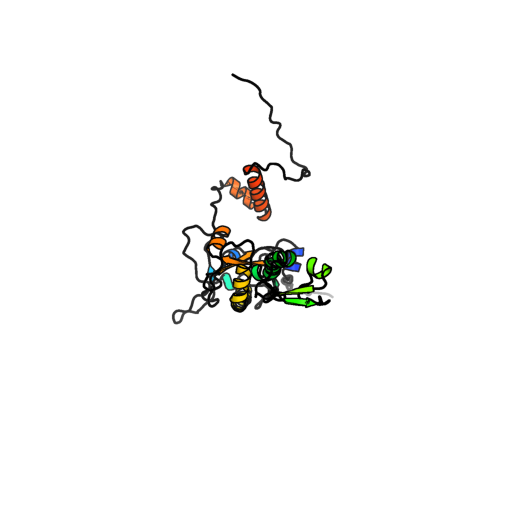R A N 1
ATOM 729 C CA . TYR A 1 93 ? -8.085 2.644 13.594 1.00 95.06 93 TYR A CA 1
ATOM 730 C C . TYR A 1 93 ? -6.794 3.217 14.204 1.00 95.06 93 TYR A C 1
ATOM 732 O O . TYR A 1 93 ? -5.795 2.512 14.348 1.00 95.06 93 TYR A O 1
ATOM 740 N N . THR A 1 94 ? -6.822 4.491 14.605 1.00 94.50 94 THR A N 1
ATOM 741 C CA . THR A 1 94 ? -5.669 5.215 15.154 1.00 94.50 94 THR A CA 1
ATOM 742 C C . THR A 1 94 ? -5.948 5.823 16.524 1.00 94.50 94 THR A C 1
ATOM 744 O O . THR A 1 94 ? -7.094 6.119 16.871 1.00 94.50 94 THR A O 1
ATOM 747 N N . ASP A 1 95 ? -4.872 6.070 17.267 1.00 92.88 95 ASP A N 1
ATOM 748 C CA . ASP A 1 95 ? -4.851 6.898 18.468 1.00 92.88 95 ASP A CA 1
ATOM 749 C C . ASP A 1 95 ? -3.751 7.979 18.347 1.00 92.88 95 ASP A C 1
ATOM 751 O O . ASP A 1 95 ? -2.571 7.635 18.196 1.00 92.88 95 ASP A O 1
ATOM 755 N N . PRO A 1 96 ? -4.094 9.283 18.368 1.00 94.12 96 PRO A N 1
ATOM 756 C CA . PRO A 1 96 ? -5.450 9.839 18.386 1.00 94.12 96 PRO A CA 1
ATOM 757 C C . PRO A 1 96 ? -6.287 9.483 17.148 1.00 94.12 96 PRO A C 1
ATOM 759 O O . PRO A 1 96 ? -5.758 9.153 16.083 1.00 94.12 96 PRO A O 1
ATOM 762 N N . LYS A 1 97 ? -7.612 9.582 17.285 1.00 95.94 97 LYS A N 1
ATOM 763 C CA . LYS A 1 97 ? -8.572 9.345 16.196 1.00 95.94 97 LYS A CA 1
ATOM 764 C C . LYS A 1 97 ? -8.344 10.320 15.039 1.00 95.94 97 LYS A C 1
ATOM 766 O O . LYS A 1 97 ? -8.086 11.500 15.273 1.00 95.94 97 LYS A O 1
ATOM 771 N N . VAL A 1 98 ? -8.517 9.835 13.812 1.00 95.06 98 VAL A N 1
ATOM 772 C CA . VAL A 1 98 ? -8.451 10.643 12.585 1.00 95.06 98 VAL A CA 1
ATOM 773 C C . VAL A 1 98 ? -9.710 10.454 11.748 1.00 95.06 98 VAL A C 1
ATOM 775 O O . VAL A 1 98 ? -10.353 9.411 11.838 1.00 95.06 98 VAL A O 1
ATOM 778 N N . SER A 1 99 ? -10.063 11.443 10.931 1.00 95.50 99 SER A N 1
ATOM 779 C CA . SER A 1 99 ? -11.218 11.375 10.020 1.00 95.50 99 SER A CA 1
ATOM 780 C C . SER A 1 99 ? -10.851 10.888 8.613 1.00 95.50 99 SER A C 1
ATOM 782 O O . SER A 1 99 ? -11.704 10.363 7.895 1.00 95.50 99 SER A O 1
ATOM 784 N N . GLU A 1 100 ? -9.580 11.019 8.229 1.00 94.75 100 GLU A N 1
ATOM 785 C CA . GLU A 1 100 ? -9.062 10.670 6.905 1.00 94.75 100 GLU A CA 1
ATOM 786 C C . GLU A 1 100 ? -7.588 10.249 6.976 1.00 94.75 100 GLU A C 1
ATOM 788 O O . GLU A 1 100 ? -6.826 10.751 7.806 1.00 94.75 100 GLU A O 1
ATOM 793 N N . LEU A 1 101 ? -7.199 9.337 6.088 1.00 92.69 101 LEU A N 1
ATOM 794 C CA . LEU A 1 101 ? -5.869 8.754 5.970 1.00 92.69 101 LEU A CA 1
ATOM 795 C C . LEU A 1 101 ? -5.528 8.536 4.490 1.00 92.69 101 LEU A C 1
ATOM 797 O O . LEU A 1 101 ? -6.304 7.900 3.782 1.00 92.69 101 LEU A O 1
ATOM 801 N N . THR A 1 102 ? -4.355 8.988 4.046 1.00 93.38 102 THR A N 1
ATOM 802 C CA . THR A 1 102 ? -3.815 8.668 2.714 1.00 93.38 102 THR A CA 1
ATOM 803 C C . THR A 1 102 ? -2.673 7.668 2.858 1.00 93.38 102 THR A C 1
ATOM 805 O O . THR A 1 102 ? -1.773 7.873 3.669 1.00 93.38 102 THR A O 1
ATOM 808 N N . LEU A 1 103 ? -2.722 6.576 2.096 1.00 92.19 103 LEU A N 1
ATOM 809 C CA . LEU A 1 103 ? -1.771 5.466 2.162 1.00 92.19 103 LEU A CA 1
ATOM 810 C C . LEU A 1 103 ? -1.060 5.279 0.834 1.00 92.19 103 LEU A C 1
ATOM 812 O O . LEU A 1 103 ? -1.709 5.259 -0.207 1.00 92.19 103 LEU A O 1
ATOM 816 N N . ALA A 1 104 ? 0.238 5.030 0.887 1.00 92.00 104 ALA A N 1
ATOM 817 C CA . ALA A 1 104 ? 0.992 4.454 -0.221 1.00 92.00 104 ALA A CA 1
ATOM 818 C C . ALA A 1 104 ? 0.967 2.917 -0.154 1.00 92.00 104 ALA A C 1
ATOM 820 O O . ALA A 1 104 ? 0.806 2.345 0.927 1.00 92.00 104 ALA A O 1
ATOM 821 N N . VAL A 1 105 ? 1.144 2.238 -1.292 1.00 93.00 105 VAL A N 1
ATOM 822 C CA . VAL A 1 105 ? 1.363 0.781 -1.344 1.00 93.00 105 VAL A CA 1
ATOM 823 C C . VAL A 1 105 ? 2.795 0.547 -1.784 1.00 93.00 105 VAL A C 1
ATOM 825 O O . VAL A 1 105 ? 3.102 0.718 -2.960 1.00 93.00 105 VAL A O 1
ATOM 828 N N . ASP A 1 106 ? 3.657 0.145 -0.854 1.00 90.94 106 ASP A N 1
ATOM 829 C CA . ASP A 1 106 ? 5.109 0.144 -1.057 1.00 90.94 106 ASP A CA 1
ATOM 830 C C . ASP A 1 106 ? 5.556 -0.627 -2.293 1.00 90.94 106 ASP A C 1
ATOM 832 O O . ASP A 1 106 ? 6.267 -0.038 -3.106 1.00 90.94 106 ASP A O 1
ATOM 836 N N . PRO A 1 107 ? 5.094 -1.871 -2.536 1.00 91.00 107 PRO A N 1
ATOM 837 C CA . PRO A 1 107 ? 5.458 -2.560 -3.765 1.00 91.00 107 PRO A CA 1
ATOM 838 C C . PRO A 1 107 ? 5.130 -1.755 -5.024 1.00 91.00 107 PRO A C 1
ATOM 840 O O . PRO A 1 107 ? 5.940 -1.722 -5.937 1.00 91.00 107 PRO A O 1
ATOM 843 N N . LEU A 1 108 ? 3.971 -1.092 -5.079 1.00 92.94 108 LEU A N 1
ATOM 844 C CA . LEU A 1 108 ? 3.528 -0.366 -6.272 1.00 92.94 108 LEU A CA 1
ATOM 845 C C . LEU A 1 108 ? 4.240 0.978 -6.444 1.00 92.94 108 LEU A C 1
ATOM 847 O O . LEU A 1 108 ? 4.558 1.347 -7.573 1.00 92.94 108 LEU A O 1
ATOM 851 N N . ASP A 1 109 ? 4.494 1.685 -5.344 1.00 89.94 109 ASP A N 1
ATOM 852 C CA . ASP A 1 109 ? 5.184 2.975 -5.354 1.00 89.94 109 ASP A CA 1
ATOM 853 C C . ASP A 1 109 ? 6.677 2.817 -5.681 1.00 89.94 109 ASP A C 1
ATOM 855 O O . ASP A 1 109 ? 7.234 3.642 -6.399 1.00 89.94 109 ASP A O 1
ATOM 859 N N . GLU A 1 110 ? 7.321 1.743 -5.210 1.00 89.19 110 GLU A N 1
ATOM 860 C CA . GLU A 1 110 ? 8.741 1.470 -5.481 1.00 89.19 110 GLU A CA 1
ATOM 861 C C . GLU A 1 110 ? 8.975 0.726 -6.806 1.00 89.19 110 GLU A C 1
ATOM 863 O O . GLU A 1 110 ? 10.110 0.652 -7.283 1.00 89.19 110 GLU A O 1
ATOM 868 N N . TRP A 1 111 ? 7.923 0.172 -7.427 1.00 91.94 111 TRP A N 1
ATOM 869 C CA . TRP A 1 111 ? 8.047 -0.671 -8.622 1.00 91.94 111 TRP A CA 1
ATOM 870 C C . TRP A 1 111 ? 8.818 0.023 -9.743 1.00 91.94 111 TRP A C 1
ATOM 872 O O . TRP A 1 111 ? 9.710 -0.571 -10.346 1.00 91.94 111 TRP A O 1
ATOM 882 N N . ARG A 1 112 ? 8.504 1.294 -10.001 1.00 90.19 112 ARG A N 1
ATOM 883 C CA . ARG A 1 112 ? 9.178 2.103 -11.020 1.00 90.19 112 ARG A CA 1
ATOM 884 C C . ARG A 1 112 ? 10.675 2.181 -10.776 1.00 90.19 112 ARG A C 1
ATOM 886 O O . ARG A 1 112 ? 11.448 1.941 -11.698 1.00 90.19 112 ARG A O 1
ATOM 893 N N . ASP A 1 113 ? 11.074 2.514 -9.559 1.00 88.62 113 ASP A N 1
ATOM 894 C CA . ASP A 1 113 ? 12.476 2.756 -9.242 1.00 88.62 113 ASP A CA 1
ATOM 895 C C . ASP A 1 113 ? 13.274 1.447 -9.283 1.00 88.62 113 ASP A C 1
ATOM 897 O O . ASP A 1 113 ? 14.391 1.422 -9.803 1.00 88.62 113 ASP A O 1
ATOM 901 N N . TYR A 1 114 ? 12.682 0.330 -8.846 1.00 89.31 114 TYR A N 1
ATOM 902 C CA . TYR A 1 114 ? 13.287 -0.993 -9.016 1.00 89.31 114 TYR A CA 1
ATOM 903 C C . TYR A 1 114 ? 13.375 -1.422 -10.475 1.00 89.31 114 TYR A C 1
ATOM 905 O O . TYR A 1 114 ? 14.402 -1.955 -10.901 1.00 89.31 114 TYR A O 1
ATOM 913 N N . TRP A 1 115 ? 12.330 -1.157 -11.259 1.00 91.06 115 TRP A N 1
ATOM 914 C CA . TRP A 1 115 ? 12.348 -1.420 -12.688 1.00 91.06 115 TRP A CA 1
ATOM 915 C C . TRP A 1 115 ? 13.466 -0.619 -13.361 1.00 91.06 115 TRP A C 1
ATOM 917 O O . TRP A 1 115 ? 14.296 -1.204 -14.050 1.00 91.06 115 TRP A O 1
ATOM 927 N N . LEU A 1 116 ? 13.568 0.685 -13.102 1.00 89.50 116 LEU A N 1
ATOM 928 C CA . LEU A 1 116 ? 14.633 1.524 -13.653 1.00 89.50 116 LEU A CA 1
ATOM 929 C C . LEU A 1 116 ? 16.014 1.042 -13.217 1.00 89.50 116 LEU A C 1
ATOM 931 O O . LEU A 1 116 ? 16.870 0.846 -14.069 1.00 89.50 116 LEU A O 1
ATOM 935 N N . THR A 1 117 ? 16.207 0.746 -11.933 1.00 87.19 117 THR A N 1
ATOM 936 C CA . THR A 1 117 ? 17.491 0.240 -11.422 1.00 87.19 117 THR A CA 1
ATOM 937 C C . THR A 1 117 ? 17.930 -1.034 -12.156 1.00 87.19 117 THR A C 1
ATOM 939 O O . THR A 1 117 ? 19.078 -1.137 -12.575 1.00 87.19 117 THR A O 1
ATOM 942 N N . ASN A 1 118 ? 17.011 -1.976 -12.394 1.00 85.00 118 ASN A N 1
ATOM 943 C CA . ASN A 1 118 ? 17.313 -3.227 -13.099 1.00 85.00 118 ASN A CA 1
ATOM 944 C C . ASN A 1 118 ? 17.557 -3.065 -14.607 1.00 85.00 118 ASN A C 1
ATOM 946 O O . ASN A 1 118 ? 18.185 -3.929 -15.220 1.00 85.00 118 ASN A O 1
ATOM 950 N N . HIS A 1 119 ? 17.007 -2.023 -15.232 1.00 87.00 119 HIS A N 1
ATOM 951 C CA . HIS A 1 119 ? 16.969 -1.913 -16.693 1.00 87.00 119 HIS A CA 1
ATOM 952 C C . HIS A 1 119 ? 17.862 -0.789 -17.238 1.00 87.00 119 HIS A C 1
ATOM 954 O O . HIS A 1 119 ? 18.376 -0.913 -18.350 1.00 87.00 119 HIS A O 1
ATOM 960 N N . GLU A 1 120 ? 18.116 0.272 -16.470 1.00 82.88 120 GLU A N 1
ATOM 961 C CA . GLU A 1 120 ? 19.003 1.365 -16.874 1.00 82.88 120 GLU A CA 1
ATOM 962 C C . GLU A 1 120 ? 20.453 0.905 -17.013 1.00 82.88 120 GLU A C 1
ATOM 964 O O . GLU A 1 120 ? 21.118 1.309 -17.964 1.00 82.88 120 GLU A O 1
ATOM 969 N N . GLU A 1 121 ? 20.949 0.031 -16.132 1.00 79.12 121 GLU A N 1
ATOM 970 C CA . GLU A 1 121 ? 22.331 -0.461 -16.213 1.00 79.12 121 GLU A CA 1
ATOM 971 C C . GLU A 1 121 ? 22.602 -1.194 -17.536 1.00 79.12 121 GLU A C 1
ATOM 973 O O . GLU A 1 121 ? 23.593 -0.909 -18.214 1.00 79.12 121 GLU A O 1
ATOM 978 N N . HIS A 1 122 ? 21.684 -2.064 -17.967 1.00 78.00 122 HIS A N 1
ATOM 979 C CA . HIS A 1 122 ? 21.794 -2.779 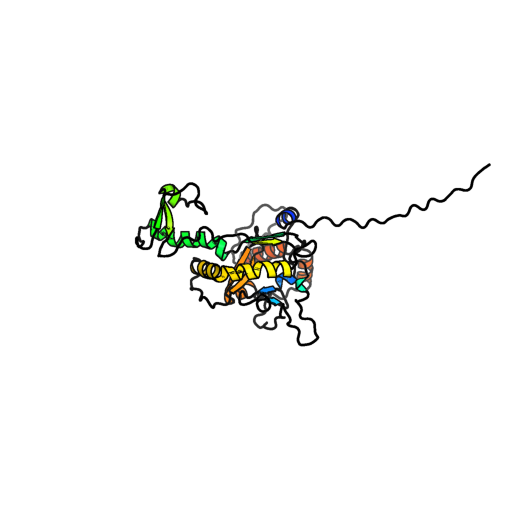-19.244 1.00 78.00 122 HIS A CA 1
ATOM 980 C C . HIS A 1 122 ? 21.700 -1.832 -20.445 1.00 78.00 122 HIS A C 1
ATOM 982 O O . HIS A 1 122 ? 22.454 -1.956 -21.415 1.00 78.00 122 HIS A O 1
ATOM 988 N N . VAL A 1 123 ? 20.805 -0.842 -20.372 1.00 81.75 123 VAL A N 1
ATOM 989 C CA . VAL A 1 123 ? 20.660 0.183 -21.411 1.00 81.75 123 VAL A CA 1
ATOM 990 C C . VAL A 1 123 ? 21.924 1.035 -21.533 1.00 81.75 123 VAL A C 1
ATOM 992 O O . VAL A 1 123 ? 22.398 1.269 -22.647 1.00 81.75 123 VAL A O 1
ATOM 995 N N . MET A 1 124 ? 22.507 1.458 -20.409 1.00 79.88 124 MET A N 1
ATOM 996 C CA . MET A 1 124 ? 23.740 2.249 -20.368 1.00 79.88 124 MET A CA 1
ATOM 997 C C . MET A 1 124 ? 24.958 1.472 -20.866 1.00 79.88 124 MET A C 1
ATOM 999 O O . MET A 1 124 ? 25.807 2.051 -21.544 1.00 79.88 124 MET A O 1
ATOM 1003 N N . ALA A 1 125 ? 25.033 0.176 -20.565 1.00 83.31 125 ALA A N 1
ATOM 1004 C CA . ALA A 1 125 ? 26.078 -0.706 -21.077 1.00 83.31 125 ALA A CA 1
ATOM 1005 C C . ALA A 1 125 ? 25.932 -0.997 -22.583 1.00 83.31 125 ALA A C 1
ATOM 1007 O O . ALA A 1 125 ? 26.877 -1.465 -23.216 1.00 83.31 125 ALA A O 1
ATOM 1008 N N . GLY A 1 126 ? 24.759 -0.723 -23.166 1.00 81.19 126 GLY A N 1
ATOM 1009 C CA . GLY A 1 126 ? 24.431 -1.099 -24.541 1.00 81.19 126 GLY A CA 1
ATOM 1010 C C . GLY A 1 126 ? 24.182 -2.600 -24.721 1.00 81.19 126 GLY A C 1
ATOM 1011 O O . GLY A 1 126 ? 24.096 -3.059 -25.860 1.00 81.19 126 GLY A O 1
ATOM 1012 N N . ASP A 1 127 ? 24.049 -3.347 -23.622 1.00 83.56 127 ASP A N 1
ATOM 1013 C CA . ASP A 1 127 ? 23.818 -4.794 -23.586 1.00 83.56 127 ASP A CA 1
ATOM 1014 C C . ASP A 1 127 ? 22.321 -5.097 -23.435 1.00 83.56 127 ASP A C 1
ATOM 1016 O O . ASP A 1 127 ? 21.855 -5.695 -22.467 1.00 83.56 127 ASP A O 1
ATOM 1020 N N . TYR A 1 128 ? 21.528 -4.597 -24.383 1.00 83.81 128 TYR A N 1
ATOM 1021 C CA . TYR A 1 128 ? 20.092 -4.842 -24.419 1.00 83.81 128 TYR A CA 1
ATOM 1022 C C . TYR A 1 128 ? 19.643 -5.297 -25.804 1.00 83.81 128 TYR A C 1
ATOM 1024 O O . TYR A 1 128 ? 20.122 -4.843 -26.847 1.00 83.81 128 TYR A O 1
ATOM 1032 N N . ASP A 1 129 ? 18.656 -6.188 -25.815 1.00 86.31 129 ASP A N 1
ATOM 1033 C CA . ASP A 1 129 ? 17.984 -6.599 -27.038 1.00 86.31 129 ASP A CA 1
ATOM 1034 C C . ASP A 1 129 ? 17.125 -5.437 -27.558 1.00 86.31 129 ASP A C 1
ATOM 1036 O O . ASP A 1 129 ? 16.091 -5.096 -26.980 1.00 86.31 129 ASP A O 1
ATOM 1040 N N . ARG A 1 130 ? 17.548 -4.828 -28.673 1.00 85.19 130 ARG A N 1
ATOM 1041 C CA . ARG A 1 130 ? 16.839 -3.708 -29.314 1.00 85.19 130 ARG A CA 1
ATOM 1042 C C . ARG A 1 130 ? 15.409 -4.052 -29.732 1.00 85.19 130 ARG A C 1
ATOM 1044 O O . ARG A 1 130 ? 14.603 -3.142 -29.867 1.00 85.19 130 ARG A O 1
ATOM 1051 N N . SER A 1 131 ? 15.082 -5.330 -29.935 1.00 87.50 131 SER A N 1
ATOM 1052 C CA . SER A 1 131 ? 13.705 -5.759 -30.224 1.00 87.50 131 SER A CA 1
ATOM 1053 C C . SER A 1 131 ? 12.807 -5.772 -28.980 1.00 87.50 131 SER A C 1
ATOM 1055 O O . SER A 1 131 ? 11.585 -5.823 -29.097 1.00 87.50 131 SER A O 1
ATOM 1057 N N . LYS A 1 132 ? 13.411 -5.695 -27.790 1.00 89.31 132 LYS A N 1
ATOM 1058 C CA . LYS A 1 132 ? 12.763 -5.753 -26.473 1.00 89.31 132 LYS A CA 1
ATOM 1059 C C . LYS A 1 132 ? 12.934 -4.470 -25.663 1.00 89.31 132 LYS A C 1
ATOM 1061 O O . LYS A 1 132 ? 12.603 -4.455 -24.476 1.00 89.31 132 LYS A O 1
ATOM 1066 N N . ALA A 1 133 ? 13.458 -3.420 -26.286 1.00 91.38 133 ALA A N 1
ATOM 1067 C CA . ALA A 1 133 ? 13.606 -2.106 -25.691 1.00 91.38 133 ALA A CA 1
ATOM 1068 C C . ALA A 1 133 ? 12.927 -1.055 -26.566 1.00 91.38 133 ALA A C 1
ATOM 1070 O O . ALA A 1 133 ? 13.020 -1.095 -27.793 1.00 91.38 133 ALA A O 1
ATOM 1071 N N . ARG A 1 134 ? 12.248 -0.102 -25.930 1.00 91.50 134 ARG A N 1
ATOM 1072 C CA . ARG A 1 134 ? 11.567 0.993 -26.619 1.00 91.50 134 ARG A CA 1
ATOM 1073 C C . ARG A 1 134 ? 11.899 2.312 -25.949 1.00 91.50 134 ARG A C 1
ATOM 1075 O O . ARG A 1 134 ? 11.636 2.500 -24.762 1.00 91.50 134 ARG A O 1
ATOM 1082 N N . PHE A 1 135 ? 12.425 3.219 -26.762 1.00 91.00 135 PHE A N 1
ATOM 1083 C CA . PHE A 1 135 ? 12.718 4.592 -26.387 1.00 91.00 135 PHE A CA 1
ATOM 1084 C C . PHE A 1 135 ? 11.810 5.530 -27.166 1.00 91.00 135 PHE A C 1
ATOM 1086 O O . PHE A 1 135 ? 11.594 5.335 -28.364 1.00 91.00 135 PHE A O 1
ATOM 1093 N N . ILE A 1 136 ? 11.312 6.561 -26.499 1.00 90.38 136 ILE A N 1
ATOM 1094 C CA . ILE A 1 136 ? 10.581 7.660 -27.133 1.00 90.38 136 ILE A CA 1
ATOM 1095 C C . ILE A 1 136 ? 11.303 8.977 -26.838 1.00 90.38 136 ILE A C 1
ATOM 1097 O O . ILE A 1 136 ? 12.025 9.049 -25.844 1.00 90.38 136 ILE A O 1
ATOM 1101 N N . PRO A 1 137 ? 11.148 10.021 -27.668 1.00 92.00 137 PRO A N 1
ATOM 1102 C CA . PRO A 1 137 ? 11.685 11.336 -27.340 1.00 92.00 137 PRO A CA 1
ATOM 1103 C C . PRO A 1 137 ? 11.180 11.792 -25.972 1.00 92.00 137 PRO A C 1
ATOM 1105 O O . PRO A 1 137 ? 9.987 11.668 -25.676 1.00 92.00 137 PRO A O 1
ATOM 1108 N N . LEU A 1 138 ? 12.082 12.313 -25.142 1.00 88.44 138 LEU A N 1
ATOM 1109 C CA . LEU A 1 138 ? 11.714 12.821 -23.833 1.00 88.44 138 LEU A CA 1
ATOM 1110 C C . LEU A 1 138 ? 10.763 14.012 -24.006 1.00 88.44 138 LEU A C 1
ATOM 1112 O O . LEU A 1 138 ? 11.102 15.017 -24.632 1.00 88.44 138 LEU A O 1
ATOM 1116 N N . SER A 1 139 ? 9.553 13.883 -23.465 1.00 81.88 139 SER A N 1
ATOM 1117 C CA . SER A 1 139 ? 8.567 14.962 -23.450 1.00 81.88 139 SER A CA 1
ATOM 1118 C C . SER A 1 139 ? 8.587 15.684 -22.105 1.00 81.88 139 SER A C 1
ATOM 1120 O O . SER A 1 139 ? 8.955 15.106 -21.086 1.00 81.88 139 SER A O 1
ATOM 1122 N N . VAL A 1 140 ? 8.114 16.930 -22.082 1.00 66.00 140 VAL A N 1
ATOM 1123 C CA . VAL A 1 140 ? 8.011 17.746 -20.857 1.00 66.00 140 VAL A CA 1
ATOM 1124 C C . VAL A 1 140 ? 6.955 17.203 -19.871 1.00 66.00 140 VAL A C 1
ATOM 1126 O O . VAL A 1 140 ? 6.781 17.742 -18.784 1.00 66.00 140 VAL A O 1
ATOM 1129 N N . SER A 1 141 ? 6.209 16.156 -20.241 1.00 68.12 141 SER A N 1
ATOM 1130 C CA . SER A 1 141 ? 5.100 15.605 -19.453 1.00 68.12 141 SER A CA 1
ATOM 1131 C C . SER A 1 141 ? 5.136 14.078 -19.412 1.00 68.12 141 SER A C 1
ATOM 1133 O O . SER A 1 141 ? 4.147 13.410 -19.703 1.00 68.12 141 SER A O 1
ATOM 1135 N N . THR A 1 142 ? 6.288 13.504 -19.064 1.00 71.75 142 THR A N 1
ATOM 1136 C CA . THR A 1 142 ? 6.352 12.088 -18.680 1.00 71.75 142 THR A CA 1
ATOM 1137 C C . THR A 1 142 ? 5.602 11.887 -17.358 1.00 71.75 142 THR A C 1
ATOM 1139 O O . THR A 1 142 ? 5.839 12.677 -16.439 1.00 71.75 142 THR A O 1
ATOM 1142 N N . PRO A 1 143 ? 4.739 10.858 -17.228 1.00 68.56 143 PRO A N 1
ATOM 1143 C CA . PRO A 1 143 ? 3.888 10.657 -16.047 1.00 68.56 143 PRO A CA 1
ATOM 1144 C C . PRO A 1 143 ? 4.644 10.631 -14.714 1.00 68.56 143 PRO A C 1
ATOM 1146 O O . PRO A 1 143 ? 4.097 10.997 -13.680 1.00 68.56 143 PRO A O 1
ATOM 1149 N N . ASP A 1 144 ? 5.909 10.223 -14.759 1.00 75.94 144 ASP A N 1
ATOM 1150 C CA . ASP A 1 144 ? 6.724 9.879 -13.605 1.00 75.94 144 ASP A CA 1
ATOM 1151 C C . ASP A 1 144 ? 8.058 10.642 -13.542 1.00 75.94 144 ASP A C 1
ATOM 1153 O O . ASP A 1 144 ? 8.925 10.310 -12.739 1.00 75.94 144 ASP A O 1
ATOM 1157 N N . GLY A 1 145 ? 8.222 11.668 -14.381 1.00 81.75 145 GLY A N 1
ATOM 1158 C CA . GLY A 1 145 ? 9.457 12.450 -14.499 1.00 81.75 145 GLY A CA 1
ATOM 1159 C C . GLY A 1 145 ? 10.640 11.679 -15.122 1.00 81.75 145 GLY A C 1
ATOM 1160 O O . GLY A 1 145 ? 10.707 10.445 -15.031 1.00 81.75 145 GLY A O 1
ATOM 1161 N N . PRO A 1 146 ? 11.583 12.390 -15.765 1.00 85.62 146 PRO A N 1
ATOM 1162 C CA . PRO A 1 146 ? 12.756 11.763 -16.358 1.00 85.62 146 PRO A CA 1
ATOM 1163 C C . PRO A 1 146 ? 13.790 11.354 -15.308 1.00 85.62 146 PRO A C 1
ATOM 1165 O O . PRO A 1 146 ? 13.885 11.952 -14.234 1.00 85.62 146 PRO A O 1
ATOM 1168 N N . THR A 1 147 ? 14.613 10.364 -15.637 1.00 85.31 147 THR A N 1
ATOM 1169 C CA . THR A 1 147 ? 15.863 10.102 -14.914 1.00 85.31 147 THR A CA 1
ATOM 1170 C C . THR A 1 147 ? 16.995 10.986 -15.439 1.00 85.31 147 THR A C 1
ATOM 1172 O O . THR A 1 147 ? 16.917 11.554 -16.529 1.00 85.31 147 THR A O 1
ATOM 1175 N N . SER A 1 148 ? 18.100 11.075 -14.693 1.00 84.69 148 SER A N 1
ATOM 1176 C CA . SER A 1 148 ? 19.279 11.845 -15.124 1.00 84.69 148 SER A CA 1
ATOM 1177 C C . SER A 1 148 ? 19.878 11.329 -16.443 1.00 84.69 148 SER A C 1
ATOM 1179 O O . SER A 1 148 ? 20.448 12.098 -17.224 1.00 84.69 148 SER A O 1
ATOM 1181 N N . TYR A 1 149 ? 19.732 10.031 -16.730 1.00 83.25 149 TYR A N 1
ATOM 1182 C CA . TYR A 1 149 ? 20.125 9.441 -18.006 1.00 83.25 149 TYR A CA 1
ATOM 1183 C C . TYR A 1 149 ? 19.234 9.937 -19.152 1.00 83.25 149 TYR A C 1
ATOM 1185 O O . TYR A 1 149 ? 19.736 10.312 -20.218 1.00 83.25 149 TYR A O 1
ATOM 1193 N N . GLU A 1 150 ? 17.924 9.964 -18.931 1.00 89.12 150 GLU A N 1
ATOM 1194 C CA . GLU A 1 150 ? 16.930 10.390 -19.918 1.00 89.12 150 GLU A CA 1
ATOM 1195 C C . GLU A 1 150 ? 17.056 11.883 -20.222 1.00 89.12 150 GLU A C 1
ATOM 1197 O O . GLU A 1 150 ? 17.018 12.274 -21.386 1.00 89.12 150 GLU A O 1
ATOM 1202 N N . GLU A 1 151 ? 17.312 12.713 -19.208 1.00 89.62 151 GLU A N 1
ATOM 1203 C CA . GLU A 1 151 ? 17.603 14.141 -19.385 1.00 89.62 151 GLU A CA 1
ATOM 1204 C C . GLU A 1 151 ? 18.855 14.366 -20.239 1.00 89.62 151 GLU A C 1
ATOM 1206 O O . GLU A 1 151 ? 18.860 15.199 -21.145 1.00 89.62 151 GLU A O 1
ATOM 1211 N N . ARG A 1 152 ? 19.920 13.594 -19.987 1.00 88.69 152 ARG A N 1
ATOM 1212 C CA . ARG A 1 152 ? 21.183 13.707 -20.729 1.00 88.69 152 ARG A CA 1
ATOM 1213 C C . ARG A 1 152 ? 21.057 13.255 -22.183 1.00 88.69 152 ARG A C 1
ATOM 1215 O O . ARG A 1 152 ? 21.747 13.790 -23.048 1.00 88.69 152 ARG A O 1
ATOM 1222 N N . THR A 1 153 ? 20.244 12.236 -22.448 1.00 88.56 153 THR A N 1
ATOM 1223 C CA . THR A 1 153 ? 20.100 11.643 -23.788 1.00 88.56 153 THR A CA 1
ATOM 1224 C C . THR A 1 153 ? 18.937 12.225 -24.586 1.00 88.56 153 THR A C 1
ATOM 1226 O O . THR A 1 153 ? 18.914 12.088 -25.807 1.00 88.56 153 THR A O 1
ATOM 1229 N N . GLY A 1 154 ? 17.980 12.872 -23.920 1.00 90.69 154 GLY A N 1
ATOM 1230 C CA . GLY A 1 154 ? 16.728 13.323 -24.520 1.00 90.69 154 GLY A CA 1
ATOM 1231 C C . GLY A 1 154 ? 15.781 12.178 -24.893 1.00 90.69 154 GLY A C 1
ATOM 1232 O O . GLY A 1 154 ? 14.874 12.391 -25.698 1.00 90.69 154 GLY A O 1
ATOM 1233 N N . MET A 1 155 ? 15.982 10.973 -24.347 1.00 89.81 155 MET A N 1
ATOM 1234 C CA . MET A 1 155 ? 15.213 9.770 -24.680 1.00 89.81 155 MET A CA 1
ATOM 1235 C C . MET A 1 155 ? 14.636 9.136 -23.413 1.00 89.81 155 MET A C 1
ATOM 1237 O O . MET A 1 155 ? 15.378 8.839 -22.487 1.00 89.81 155 MET A O 1
ATOM 1241 N N . TYR A 1 156 ? 13.327 8.893 -23.397 1.00 90.44 156 TYR A N 1
ATOM 1242 C CA . TYR A 1 156 ? 12.607 8.216 -22.319 1.00 90.44 156 TYR A CA 1
ATOM 1243 C C . TYR A 1 156 ? 12.539 6.707 -22.568 1.00 90.44 156 TYR A C 1
ATOM 1245 O O . TYR A 1 156 ? 12.114 6.269 -23.643 1.00 90.44 156 TYR A O 1
ATOM 1253 N N . LEU A 1 157 ? 12.921 5.916 -21.569 1.00 90.94 157 LEU A N 1
ATOM 1254 C CA . LEU A 1 157 ? 12.866 4.462 -21.580 1.00 90.94 157 LEU A CA 1
ATOM 1255 C C . LEU A 1 157 ? 11.458 3.992 -21.198 1.00 90.94 157 LEU A C 1
ATOM 1257 O O . LEU A 1 157 ? 11.078 4.002 -20.029 1.00 90.94 157 LEU A O 1
ATOM 1261 N N . GLN A 1 158 ? 10.689 3.556 -22.197 1.00 90.94 158 GLN A N 1
ATOM 1262 C CA . GLN A 1 158 ? 9.310 3.100 -22.009 1.00 90.94 158 GLN A CA 1
ATOM 1263 C C . GLN A 1 158 ? 9.211 1.587 -21.780 1.00 90.94 158 GLN A C 1
ATOM 1265 O O . GLN A 1 158 ? 8.333 1.134 -21.058 1.00 90.94 158 GLN A O 1
ATOM 1270 N N . MET A 1 159 ? 10.097 0.805 -22.397 1.00 92.06 159 MET A N 1
ATOM 1271 C CA . MET A 1 159 ? 10.131 -0.655 -22.283 1.00 92.06 159 MET A CA 1
ATOM 1272 C C . MET A 1 159 ? 11.578 -1.135 -22.325 1.00 92.06 159 MET A C 1
ATOM 1274 O O . MET A 1 159 ? 12.379 -0.602 -23.092 1.00 92.06 159 MET A O 1
ATOM 1278 N N . CYS A 1 160 ? 11.892 -2.179 -21.564 1.00 90.88 160 CYS A N 1
ATOM 1279 C CA . CYS A 1 160 ? 13.160 -2.898 -21.611 1.00 90.88 160 CYS A CA 1
ATOM 1280 C C . CYS A 1 160 ? 12.942 -4.371 -21.247 1.00 90.88 160 CYS A C 1
ATOM 1282 O O . CYS A 1 160 ? 12.017 -4.711 -20.506 1.00 90.88 160 CYS A O 1
ATOM 1284 N N . CYS A 1 161 ? 13.773 -5.263 -21.792 1.00 88.00 161 CYS A N 1
ATOM 1285 C CA . CYS A 1 161 ? 13.693 -6.710 -21.564 1.00 88.00 161 CYS A CA 1
ATOM 1286 C C . CYS A 1 161 ? 12.300 -7.319 -21.848 1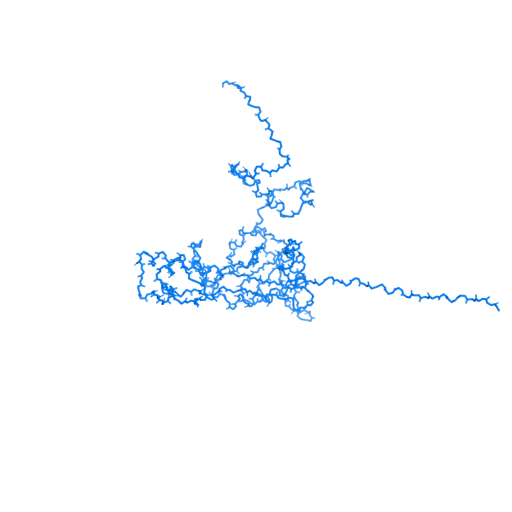.00 88.00 161 CYS A C 1
ATOM 1288 O O . CYS A 1 161 ? 11.965 -8.382 -21.329 1.00 88.00 161 CYS A O 1
ATOM 1290 N N . GLY A 1 162 ? 11.493 -6.671 -22.698 1.00 88.25 162 GLY A N 1
ATOM 1291 C CA . GLY A 1 162 ? 10.132 -7.096 -23.032 1.00 88.25 162 GLY A CA 1
ATOM 1292 C C . GLY A 1 162 ? 9.088 -6.737 -21.972 1.00 88.25 162 GLY A C 1
ATOM 1293 O O . GLY A 1 162 ? 7.971 -7.244 -22.032 1.00 88.25 162 GLY A O 1
ATOM 1294 N N . THR A 1 163 ? 9.439 -5.883 -21.008 1.00 90.56 163 THR A N 1
ATOM 1295 C CA . THR A 1 163 ? 8.542 -5.394 -19.954 1.00 90.56 163 THR A CA 1
ATOM 1296 C C . THR A 1 163 ? 8.365 -3.884 -20.053 1.00 90.56 163 THR A C 1
ATOM 1298 O O . THR A 1 163 ? 9.320 -3.156 -20.326 1.00 90.56 163 THR A O 1
ATOM 1301 N N . GLU A 1 164 ? 7.128 -3.423 -19.885 1.00 91.75 164 GLU A N 1
ATOM 1302 C CA . GLU A 1 164 ? 6.780 -1.998 -19.877 1.00 91.75 164 GLU A CA 1
ATOM 1303 C C . GLU A 1 164 ? 7.192 -1.355 -18.547 1.00 91.75 164 GLU A C 1
ATOM 1305 O O . GLU A 1 164 ? 7.054 -1.968 -17.486 1.00 91.75 164 GLU A O 1
ATOM 1310 N N . ARG A 1 165 ? 7.643 -0.101 -18.603 1.00 91.31 165 ARG A N 1
ATOM 1311 C CA . ARG A 1 165 ? 7.924 0.713 -17.419 1.00 91.31 165 ARG A CA 1
ATOM 1312 C C . ARG A 1 165 ? 6.618 1.013 -16.666 1.00 91.31 165 ARG A C 1
ATOM 1314 O O . ARG A 1 165 ? 5.673 1.514 -17.280 1.00 91.31 165 ARG A O 1
ATOM 1321 N N . PRO A 1 166 ? 6.549 0.786 -15.343 1.00 91.12 166 PRO A N 1
ATOM 1322 C CA . PRO A 1 166 ? 5.331 0.984 -14.553 1.00 91.12 166 PRO A CA 1
ATOM 1323 C C . PRO A 1 166 ? 5.137 2.463 -14.146 1.00 91.12 166 PRO A C 1
ATOM 1325 O O . PRO A 1 166 ? 5.155 2.804 -12.965 1.00 91.12 166 PRO A O 1
ATOM 1328 N N . ALA A 1 167 ? 4.964 3.357 -15.124 1.00 82.06 167 ALA A N 1
ATOM 1329 C CA . ALA A 1 167 ? 4.967 4.815 -14.927 1.00 82.06 167 ALA A CA 1
ATOM 1330 C C . ALA A 1 167 ? 3.744 5.384 -14.167 1.00 82.06 167 ALA A C 1
ATOM 1332 O O . ALA A 1 167 ? 3.786 6.508 -13.680 1.00 82.06 167 ALA A O 1
ATOM 1333 N N . ASP A 1 168 ? 2.652 4.629 -14.054 1.00 81.56 168 ASP A N 1
ATOM 1334 C CA . ASP A 1 168 ? 1.357 5.055 -13.496 1.00 81.56 168 ASP A CA 1
ATOM 1335 C C . ASP A 1 168 ? 0.830 4.091 -12.416 1.00 81.56 168 ASP A C 1
ATOM 1337 O O . ASP A 1 168 ? -0.367 4.019 -12.115 1.00 81.56 168 ASP A O 1
ATOM 1341 N N . LYS A 1 169 ? 1.738 3.304 -11.831 1.00 85.44 169 LYS A N 1
ATOM 1342 C CA . LYS A 1 169 ? 1.385 2.248 -10.879 1.00 85.44 169 LYS A CA 1
ATOM 1343 C C . LYS A 1 169 ? 1.432 2.698 -9.423 1.00 85.44 169 LYS A C 1
ATOM 1345 O O . LYS A 1 169 ? 0.683 2.134 -8.634 1.00 85.44 169 LYS A O 1
ATOM 1350 N N . GLY A 1 170 ? 2.180 3.736 -9.063 1.00 76.62 170 GLY A N 1
ATOM 1351 C CA . GLY A 1 170 ? 2.106 4.330 -7.725 1.00 76.62 170 GLY A CA 1
ATOM 1352 C C . GLY A 1 170 ? 0.852 5.193 -7.576 1.00 76.62 170 GLY A C 1
ATOM 1353 O O . GLY A 1 170 ? 0.686 6.173 -8.299 1.00 76.62 170 GLY A O 1
ATOM 1354 N N . THR A 1 171 ? -0.062 4.838 -6.672 1.00 74.75 171 THR A N 1
ATOM 1355 C CA . THR A 1 171 ? -1.242 5.673 -6.382 1.00 74.75 171 THR A CA 1
ATOM 1356 C C . THR A 1 171 ? -1.582 5.615 -4.903 1.00 74.75 171 THR A C 1
ATOM 1358 O O . THR A 1 171 ? -1.765 4.525 -4.357 1.00 74.75 171 THR A O 1
ATOM 1361 N N . GLY A 1 172 ? -1.749 6.786 -4.289 1.00 84.12 172 GLY A N 1
ATOM 1362 C CA . GLY A 1 172 ? -2.222 6.894 -2.916 1.00 84.12 172 GLY A CA 1
ATOM 1363 C C . GLY A 1 172 ? -3.685 6.463 -2.774 1.00 84.12 172 GLY A C 1
ATOM 1364 O O . GLY A 1 172 ? -4.540 6.861 -3.566 1.00 84.12 172 GLY A O 1
ATOM 1365 N N . ILE A 1 173 ? -3.986 5.673 -1.748 1.00 92.69 173 ILE A N 1
ATOM 1366 C CA . ILE A 1 173 ? -5.346 5.293 -1.362 1.00 92.69 173 ILE A CA 1
ATOM 1367 C C . ILE A 1 173 ? -5.819 6.269 -0.292 1.00 92.69 173 ILE A C 1
ATOM 1369 O O . ILE A 1 173 ? -5.215 6.346 0.776 1.00 92.69 173 ILE A O 1
ATOM 1373 N N . VAL A 1 174 ? -6.916 6.978 -0.545 1.00 94.88 174 VAL A N 1
ATOM 1374 C CA . VAL A 1 174 ? -7.560 7.819 0.471 1.00 94.88 174 VAL A CA 1
ATOM 1375 C C . VAL A 1 174 ? -8.653 7.016 1.164 1.00 94.88 174 VAL A C 1
ATOM 1377 O O . VAL A 1 174 ? -9.588 6.530 0.528 1.00 94.88 174 VAL A O 1
ATOM 1380 N N . VAL A 1 175 ? -8.550 6.905 2.481 1.00 95.44 175 VAL A N 1
ATOM 1381 C CA . VAL A 1 175 ? -9.517 6.239 3.347 1.00 95.44 175 VAL A CA 1
ATOM 1382 C C . VAL A 1 175 ? -10.173 7.291 4.234 1.00 95.44 175 VAL A C 1
ATOM 1384 O O . VAL A 1 175 ? -9.488 8.016 4.953 1.00 95.44 175 VAL A O 1
ATOM 1387 N N . LYS A 1 176 ? -11.504 7.365 4.201 1.00 95.56 176 LYS A N 1
ATOM 1388 C CA . LYS A 1 176 ? -12.300 8.300 5.008 1.00 95.56 176 LYS A CA 1
ATOM 1389 C C . LYS A 1 176 ? -13.210 7.532 5.958 1.00 95.56 176 LYS A C 1
ATOM 1391 O O . LYS A 1 176 ? -13.659 6.436 5.620 1.00 95.56 176 LYS A O 1
ATOM 1396 N N . ALA A 1 177 ? -13.511 8.129 7.107 1.00 94.62 177 ALA A N 1
ATOM 1397 C CA . ALA A 1 177 ? -14.588 7.665 7.976 1.00 94.62 177 ALA A CA 1
ATOM 1398 C C . ALA A 1 177 ? -15.899 7.576 7.173 1.00 94.62 177 ALA A C 1
ATOM 1400 O O . ALA A 1 177 ? -16.288 8.553 6.528 1.00 94.62 177 ALA A O 1
ATOM 1401 N N . ARG A 1 178 ? -16.565 6.412 7.168 1.00 89.31 178 ARG A N 1
ATOM 1402 C CA . ARG A 1 178 ? -17.847 6.250 6.449 1.00 89.31 178 ARG A CA 1
ATOM 1403 C C . ARG A 1 178 ? -19.034 6.545 7.346 1.00 89.31 178 ARG A C 1
ATOM 1405 O O . ARG A 1 178 ? -20.032 7.094 6.888 1.00 89.31 178 ARG A O 1
ATOM 1412 N N . THR A 1 179 ? -18.928 6.154 8.611 1.00 76.81 179 THR A N 1
ATOM 1413 C CA . THR A 1 179 ? -19.979 6.314 9.613 1.00 76.81 179 THR A CA 1
ATOM 1414 C C . THR A 1 179 ? -19.400 6.954 10.867 1.00 76.81 179 THR A C 1
ATOM 1416 O O . THR A 1 179 ? -18.517 6.381 11.500 1.00 76.81 179 THR A O 1
ATOM 1419 N N . GLY A 1 180 ? -19.924 8.120 11.246 1.00 79.81 180 GLY A N 1
ATOM 1420 C CA . GLY A 1 180 ? -19.459 8.878 12.410 1.00 79.81 180 GLY A CA 1
ATOM 1421 C C . GLY A 1 180 ? -18.269 9.794 12.113 1.00 79.81 180 GLY A C 1
ATOM 1422 O O . GLY A 1 180 ? -17.985 10.112 10.961 1.00 79.81 180 GLY A O 1
ATOM 1423 N N . ASP A 1 181 ? -17.591 10.228 13.176 1.00 89.44 181 ASP A N 1
ATOM 1424 C CA . ASP A 1 181 ? -16.600 11.313 13.108 1.00 89.44 181 ASP A CA 1
ATOM 1425 C C . ASP A 1 181 ? -15.156 10.830 12.879 1.00 89.44 181 ASP A C 1
ATOM 1427 O O . ASP A 1 181 ? -14.260 11.640 12.640 1.00 89.44 181 ASP A O 1
ATOM 1431 N N . PHE A 1 182 ? -14.895 9.523 12.990 1.00 95.25 182 PHE A N 1
ATOM 1432 C CA . PHE A 1 182 ? -13.546 8.960 12.913 1.00 95.25 182 PHE A CA 1
ATOM 1433 C C . PHE A 1 182 ? -13.479 7.673 12.103 1.00 95.25 182 PHE A C 1
ATOM 1435 O O . PHE A 1 182 ? -14.445 6.925 11.995 1.00 95.25 182 PHE A O 1
ATOM 1442 N N . LEU A 1 183 ? -12.286 7.407 11.582 1.00 95.56 183 LEU A N 1
ATOM 1443 C CA . LEU A 1 183 ? -11.959 6.218 10.823 1.00 95.56 183 LEU A CA 1
ATOM 1444 C C . LEU A 1 183 ? -11.975 4.979 11.725 1.00 95.56 183 LEU A C 1
ATOM 1446 O O . LEU A 1 183 ? -11.157 4.849 12.645 1.00 95.56 183 LEU A O 1
ATOM 1450 N N . THR A 1 184 ? -12.879 4.050 11.432 1.00 97.06 184 THR A N 1
ATOM 1451 C CA . THR A 1 184 ? -12.924 2.747 12.102 1.00 97.06 184 THR A CA 1
ATOM 1452 C C . THR A 1 184 ? -11.990 1.733 11.438 1.00 97.06 184 THR A C 1
ATOM 1454 O O . THR A 1 184 ? -11.583 1.884 10.282 1.00 97.06 184 THR A O 1
ATOM 1457 N N . ILE A 1 185 ? -11.675 0.648 12.152 1.00 96.50 185 ILE A N 1
ATOM 1458 C CA . ILE A 1 185 ? -10.965 -0.503 11.574 1.00 96.50 185 ILE A CA 1
ATOM 1459 C C . ILE A 1 185 ? -11.715 -1.050 10.348 1.00 96.50 185 ILE A C 1
ATOM 1461 O O . ILE A 1 185 ? -11.086 -1.430 9.358 1.00 96.50 185 ILE A O 1
ATOM 1465 N N . HIS A 1 186 ? -13.050 -1.087 10.381 1.00 96.44 186 HIS A N 1
ATOM 1466 C CA . HIS A 1 186 ? -13.827 -1.588 9.251 1.00 96.44 186 HIS A CA 1
ATOM 1467 C C . HIS A 1 186 ? -13.802 -0.649 8.047 1.00 96.44 186 HIS A C 1
ATOM 1469 O O . HIS A 1 186 ? -13.671 -1.128 6.922 1.00 96.44 186 HIS A O 1
ATOM 1475 N N . ASP A 1 187 ? -13.868 0.670 8.252 1.00 96.88 187 ASP A N 1
ATOM 1476 C CA . ASP A 1 187 ? -13.736 1.651 7.164 1.00 96.88 187 ASP A CA 1
ATOM 1477 C C . ASP A 1 187 ? -12.412 1.478 6.424 1.00 96.88 187 ASP A C 1
ATOM 1479 O O . ASP A 1 187 ? -12.374 1.485 5.190 1.00 96.88 187 ASP A O 1
ATOM 1483 N N . PHE A 1 188 ? -11.338 1.260 7.186 1.00 96.25 188 PHE A N 1
ATOM 1484 C CA . PHE A 1 188 ? -10.016 0.973 6.653 1.00 96.25 188 PHE A CA 1
ATOM 1485 C C . PHE A 1 188 ? -10.004 -0.323 5.839 1.00 96.25 188 PHE A C 1
ATOM 1487 O O . PHE A 1 188 ? -9.720 -0.297 4.641 1.00 96.25 188 PHE A O 1
ATOM 1494 N N . LEU A 1 189 ? -10.369 -1.453 6.447 1.00 96.81 189 LEU A N 1
ATOM 1495 C CA . LEU A 1 189 ? -10.286 -2.757 5.787 1.00 96.81 189 LEU A CA 1
ATOM 1496 C C . LEU A 1 189 ? -11.213 -2.859 4.567 1.00 96.81 189 LEU A C 1
ATOM 1498 O O . LEU A 1 189 ? -10.785 -3.320 3.511 1.00 96.81 189 LEU A O 1
ATOM 1502 N N . SER A 1 190 ? -12.453 -2.378 4.673 1.00 96.19 190 SER A N 1
ATOM 1503 C CA . SER A 1 190 ? -13.443 -2.416 3.584 1.00 96.19 190 SER A CA 1
ATOM 1504 C C . SER A 1 190 ? -13.114 -1.488 2.412 1.00 96.19 190 SER A C 1
ATOM 1506 O O . SER A 1 190 ? -13.640 -1.678 1.317 1.00 96.19 190 SER A O 1
ATOM 1508 N N . THR A 1 191 ? -12.235 -0.503 2.610 1.00 96.38 191 THR A N 1
ATOM 15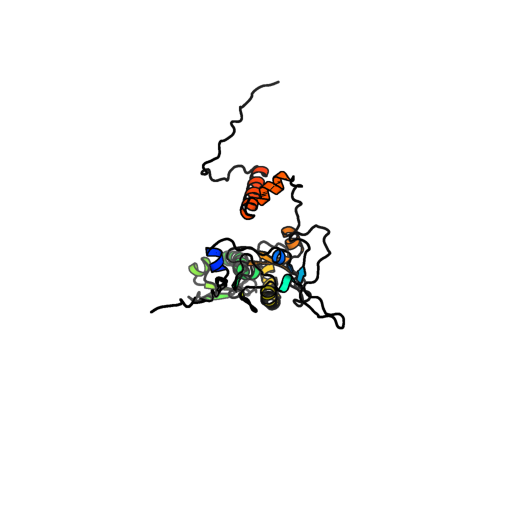09 C CA . THR A 1 191 ? -11.762 0.387 1.540 1.00 96.38 191 THR A CA 1
ATOM 1510 C C . THR A 1 191 ? -10.473 -0.140 0.917 1.00 96.38 191 THR A C 1
ATOM 1512 O O . THR A 1 191 ? -10.363 -0.223 -0.305 1.00 96.38 191 THR A O 1
ATOM 1515 N N . VAL A 1 192 ? -9.505 -0.544 1.741 1.00 96.12 192 VAL A N 1
ATOM 1516 C CA . VAL A 1 192 ? -8.169 -0.933 1.271 1.00 96.12 192 VAL A CA 1
ATOM 1517 C C . VAL A 1 192 ? -8.163 -2.348 0.683 1.00 96.12 192 VAL A C 1
ATOM 1519 O O . VAL A 1 192 ? -7.499 -2.589 -0.322 1.00 96.12 192 VAL A O 1
ATOM 1522 N N . HIS A 1 193 ? -8.920 -3.293 1.245 1.00 96.25 193 HIS A N 1
ATOM 1523 C CA . HIS A 1 193 ? -8.92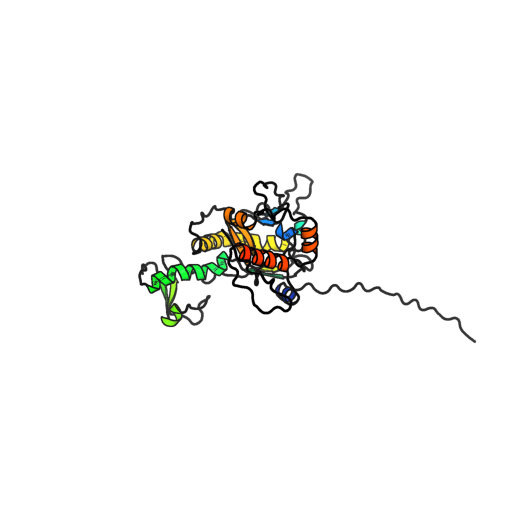5 -4.675 0.759 1.00 96.25 193 HIS A CA 1
ATOM 1524 C C . HIS A 1 193 ? -9.391 -4.864 -0.684 1.00 96.25 193 HIS A C 1
ATOM 1526 O O . HIS A 1 193 ? -8.624 -5.439 -1.462 1.00 96.25 193 HIS A O 1
ATOM 1532 N N . PRO A 1 194 ? -10.571 -4.372 -1.102 1.00 96.12 194 PRO A N 1
ATOM 1533 C CA . PRO A 1 194 ? -10.972 -4.489 -2.500 1.00 96.12 194 PRO A CA 1
ATOM 1534 C C . PRO A 1 194 ? -10.013 -3.747 -3.441 1.00 96.12 194 PRO A C 1
ATOM 1536 O O . PRO A 1 194 ? -9.751 -4.235 -4.540 1.00 96.12 194 PRO A O 1
ATOM 1539 N N . TYR A 1 195 ? -9.433 -2.622 -3.004 1.00 95.44 195 TYR A N 1
ATOM 1540 C CA . TYR A 1 195 ? -8.411 -1.914 -3.775 1.00 95.44 195 TYR A CA 1
ATOM 1541 C C . TYR A 1 195 ? -7.187 -2.811 -4.028 1.00 95.44 195 TYR A C 1
ATOM 1543 O O . TYR A 1 195 ? -6.815 -3.027 -5.183 1.00 95.44 195 TYR A O 1
ATOM 1551 N N . LEU A 1 196 ? -6.604 -3.400 -2.978 1.00 94.75 196 LEU A N 1
ATOM 1552 C CA . LEU A 1 196 ? -5.439 -4.278 -3.111 1.00 94.75 196 LEU A CA 1
ATOM 1553 C C . LEU A 1 196 ? -5.762 -5.535 -3.931 1.00 94.75 196 LEU A C 1
ATOM 1555 O O . LEU A 1 196 ? -4.957 -5.938 -4.767 1.00 94.75 196 LEU A O 1
ATOM 1559 N N . MET A 1 197 ? -6.952 -6.118 -3.757 1.00 94.38 197 MET A N 1
ATOM 1560 C CA . MET A 1 197 ? -7.393 -7.276 -4.543 1.00 94.38 197 MET A CA 1
ATOM 1561 C C . MET A 1 197 ? -7.525 -6.946 -6.034 1.00 94.38 197 MET A C 1
ATOM 1563 O O . MET A 1 197 ? -7.066 -7.725 -6.869 1.00 94.38 197 MET A O 1
ATOM 1567 N N . SER A 1 198 ? -8.061 -5.771 -6.385 1.00 93.75 198 SER A N 1
ATOM 1568 C CA . SER A 1 198 ? -8.154 -5.322 -7.786 1.00 93.75 198 SER A CA 1
ATOM 1569 C C . SER A 1 198 ? -6.786 -5.114 -8.450 1.00 93.75 198 SER A C 1
ATOM 1571 O O . SER A 1 198 ? -6.664 -5.179 -9.670 1.00 93.75 198 SER A O 1
ATOM 1573 N N . ARG A 1 199 ? -5.746 -4.904 -7.636 1.00 92.75 199 ARG A N 1
ATOM 1574 C CA . ARG A 1 199 ? -4.371 -4.595 -8.049 1.00 92.75 199 ARG A CA 1
ATOM 1575 C C . ARG A 1 199 ? -3.407 -5.744 -7.761 1.00 92.75 199 ARG A C 1
ATOM 1577 O O . ARG A 1 199 ? -2.199 -5.578 -7.892 1.00 92.75 199 ARG A O 1
ATOM 1584 N N . ARG A 1 200 ? -3.912 -6.924 -7.388 1.00 91.44 200 ARG A N 1
ATOM 1585 C CA . ARG A 1 200 ? -3.079 -8.044 -6.931 1.00 91.44 200 ARG A CA 1
ATOM 1586 C C . ARG A 1 200 ? -2.047 -8.478 -7.976 1.00 91.44 200 ARG A C 1
ATOM 1588 O O . ARG A 1 200 ? -0.914 -8.774 -7.615 1.00 91.44 200 ARG A O 1
ATOM 1595 N N . ALA A 1 201 ? -2.413 -8.485 -9.259 1.00 90.00 201 ALA A N 1
ATOM 1596 C CA . ALA A 1 201 ? -1.483 -8.809 -10.344 1.00 90.00 201 ALA A CA 1
ATOM 1597 C C . ALA A 1 201 ? -0.337 -7.787 -10.457 1.00 90.00 201 ALA A C 1
ATOM 1599 O O . ALA A 1 201 ? 0.818 -8.188 -10.579 1.00 90.00 201 ALA A O 1
ATOM 1600 N N . ASP A 1 202 ? -0.650 -6.491 -10.342 1.00 91.88 202 ASP A N 1
ATOM 1601 C CA . ASP A 1 202 ? 0.349 -5.417 -10.321 1.00 91.88 202 ASP A CA 1
ATOM 1602 C C . ASP A 1 202 ? 1.266 -5.552 -9.092 1.00 91.88 202 ASP A C 1
ATOM 1604 O O . ASP A 1 202 ? 2.479 -5.441 -9.222 1.00 91.88 202 ASP A O 1
ATOM 1608 N N . VAL A 1 203 ? 0.718 -5.872 -7.911 1.00 91.62 203 VAL A N 1
ATOM 1609 C CA . VAL A 1 203 ? 1.514 -6.092 -6.687 1.00 91.62 203 VAL A CA 1
ATOM 1610 C C . VAL A 1 203 ? 2.485 -7.261 -6.864 1.00 91.62 203 VAL A C 1
ATOM 1612 O O . VAL A 1 203 ? 3.666 -7.130 -6.554 1.00 91.62 203 VAL A O 1
ATOM 1615 N N . VAL A 1 204 ? 2.022 -8.396 -7.396 1.00 89.81 204 VAL A N 1
ATOM 1616 C CA . VAL A 1 204 ? 2.886 -9.563 -7.646 1.00 89.81 204 VAL A CA 1
ATOM 1617 C C . VAL A 1 204 ? 3.976 -9.235 -8.671 1.00 89.81 204 VAL A C 1
ATOM 1619 O O . VAL A 1 204 ? 5.129 -9.620 -8.474 1.00 89.81 204 VAL A O 1
ATOM 1622 N N . ALA A 1 205 ? 3.638 -8.510 -9.742 1.00 88.31 205 ALA A N 1
ATOM 1623 C CA . ALA A 1 205 ? 4.606 -8.080 -10.747 1.00 88.31 205 ALA A CA 1
ATOM 1624 C C . ALA A 1 205 ? 5.657 -7.129 -10.151 1.00 88.31 205 ALA A C 1
ATOM 1626 O O . ALA A 1 205 ? 6.853 -7.350 -10.335 1.00 88.31 205 ALA A O 1
ATOM 1627 N N . ALA A 1 206 ? 5.229 -6.160 -9.343 1.00 90.38 206 ALA A N 1
ATOM 1628 C CA . ALA A 1 206 ? 6.120 -5.244 -8.646 1.00 90.38 206 ALA A CA 1
ATOM 1629 C C . ALA A 1 206 ? 7.092 -5.954 -7.703 1.00 90.38 206 ALA A C 1
ATOM 1631 O O . ALA A 1 206 ? 8.292 -5.684 -7.695 1.00 90.38 206 ALA A O 1
ATOM 1632 N N . MET A 1 207 ? 6.592 -6.920 -6.932 1.00 86.94 207 MET A N 1
ATOM 1633 C CA . MET A 1 207 ? 7.439 -7.710 -6.045 1.00 86.94 207 MET A CA 1
ATOM 1634 C C . MET A 1 207 ? 8.423 -8.606 -6.810 1.00 86.94 207 MET A C 1
ATOM 1636 O O . MET A 1 207 ? 9.482 -8.917 -6.268 1.00 86.94 207 MET A O 1
ATOM 1640 N N . ARG A 1 208 ? 8.105 -9.032 -8.041 1.00 84.44 208 ARG A N 1
ATOM 1641 C CA . ARG A 1 208 ? 9.031 -9.794 -8.896 1.00 84.44 208 ARG A CA 1
ATOM 1642 C C . ARG A 1 208 ? 10.216 -8.943 -9.344 1.00 84.44 208 ARG A C 1
ATOM 1644 O O . ARG A 1 208 ? 11.326 -9.456 -9.405 1.00 84.44 208 ARG A O 1
ATOM 1651 N N . ASP A 1 209 ? 9.969 -7.674 -9.644 1.00 82.19 209 ASP A N 1
ATOM 1652 C CA . ASP A 1 209 ? 10.996 -6.754 -10.132 1.00 82.19 209 ASP A CA 1
ATOM 1653 C C . ASP A 1 209 ? 11.786 -6.093 -8.981 1.00 82.19 209 ASP A C 1
ATOM 1655 O O . ASP A 1 209 ? 12.749 -5.371 -9.227 1.00 82.19 209 ASP A O 1
ATOM 1659 N N . ASN A 1 210 ? 11.422 -6.361 -7.721 1.00 81.50 210 ASN A N 1
ATOM 1660 C CA . ASN A 1 210 ? 12.122 -5.854 -6.543 1.00 81.50 210 ASN A CA 1
ATOM 1661 C C . ASN A 1 210 ? 13.542 -6.439 -6.434 1.00 81.50 210 ASN A C 1
ATOM 1663 O O . ASN A 1 210 ? 13.730 -7.636 -6.210 1.00 81.50 210 ASN A O 1
ATOM 1667 N N . ILE A 1 211 ? 14.538 -5.556 -6.505 1.00 68.56 211 ILE A N 1
ATOM 1668 C CA . ILE A 1 211 ? 15.969 -5.892 -6.552 1.00 68.56 211 ILE A CA 1
ATOM 1669 C C . ILE A 1 211 ? 16.495 -6.585 -5.289 1.00 68.56 211 ILE A C 1
ATOM 1671 O O . ILE A 1 211 ? 17.499 -7.293 -5.330 1.00 68.56 211 ILE A O 1
ATOM 1675 N N . TYR A 1 212 ? 15.820 -6.406 -4.154 1.00 72.50 212 TYR A N 1
ATOM 1676 C CA . TYR A 1 212 ? 16.207 -7.014 -2.883 1.00 72.50 212 TYR A CA 1
ATOM 1677 C C . TYR A 1 212 ? 15.653 -8.434 -2.716 1.00 72.50 212 TYR A C 1
ATOM 1679 O O . TYR A 1 212 ? 15.967 -9.110 -1.733 1.00 72.50 212 TYR A O 1
ATOM 1687 N N . ARG A 1 213 ? 14.829 -8.912 -3.657 1.00 69.12 213 ARG A N 1
ATOM 1688 C CA . ARG A 1 213 ? 14.248 -10.256 -3.624 1.00 69.12 213 ARG A CA 1
ATOM 1689 C C . ARG A 1 213 ? 14.990 -11.182 -4.580 1.00 69.12 213 ARG A C 1
ATOM 1691 O O . ARG A 1 213 ? 15.014 -10.987 -5.784 1.00 69.12 213 ARG A O 1
ATOM 1698 N N . SER A 1 214 ? 15.538 -12.265 -4.035 1.00 58.25 214 SER A N 1
ATOM 1699 C CA . SER A 1 214 ? 16.279 -13.266 -4.818 1.00 58.25 214 SER A CA 1
ATOM 1700 C C . SER A 1 214 ? 15.397 -14.371 -5.417 1.00 58.25 214 SER A C 1
ATOM 1702 O O . SER A 1 214 ? 15.902 -15.230 -6.132 1.00 58.25 214 SER A O 1
ATOM 1704 N N . ILE A 1 215 ? 14.101 -14.418 -5.079 1.00 66.00 215 ILE A N 1
ATOM 1705 C CA . ILE A 1 215 ? 13.204 -15.532 -5.423 1.00 66.00 215 ILE A CA 1
ATOM 1706 C C . ILE A 1 215 ? 11.927 -14.978 -6.074 1.00 66.00 215 ILE A C 1
ATOM 1708 O O . ILE A 1 215 ? 11.223 -14.210 -5.411 1.00 66.00 215 ILE A O 1
ATOM 1712 N N . PRO A 1 216 ? 11.590 -15.394 -7.313 1.00 67.25 216 PRO A N 1
ATOM 1713 C CA . PRO A 1 216 ? 10.329 -15.044 -7.962 1.00 67.25 216 PRO A CA 1
ATOM 1714 C C . PRO A 1 216 ? 9.124 -15.453 -7.111 1.00 67.25 216 PRO A C 1
ATOM 1716 O O . PRO A 1 216 ? 9.143 -16.501 -6.467 1.00 67.25 216 PRO A O 1
ATOM 1719 N N . ILE A 1 217 ? 8.064 -14.647 -7.122 1.00 69.44 217 ILE A N 1
ATOM 1720 C CA . ILE A 1 217 ? 6.843 -14.913 -6.355 1.00 69.44 217 ILE A CA 1
ATOM 1721 C C . ILE A 1 217 ? 5.822 -15.604 -7.266 1.00 69.44 217 ILE A C 1
ATOM 1723 O O . ILE A 1 217 ? 5.372 -14.986 -8.232 1.00 69.44 217 ILE A O 1
ATOM 1727 N N . PRO A 1 218 ? 5.442 -16.869 -6.996 1.00 73.75 218 PRO A N 1
ATOM 1728 C CA . PRO A 1 218 ? 4.328 -17.508 -7.692 1.00 73.75 218 PRO A CA 1
ATOM 1729 C C . PRO A 1 218 ? 3.041 -16.685 -7.573 1.00 73.75 218 PRO A C 1
ATOM 1731 O O . PRO A 1 218 ? 2.772 -16.115 -6.514 1.00 73.75 218 PRO A O 1
ATOM 1734 N N . SER A 1 219 ? 2.202 -16.674 -8.612 1.00 70.06 219 SER A N 1
ATOM 1735 C CA . SER A 1 219 ? 0.912 -15.962 -8.595 1.00 70.06 219 SER A CA 1
ATOM 1736 C C . SER A 1 219 ? 0.011 -16.395 -7.436 1.00 70.06 219 SER A C 1
ATOM 1738 O O . SER A 1 219 ? -0.674 -15.560 -6.847 1.00 70.06 219 SER A O 1
ATOM 1740 N N . GLU A 1 220 ? 0.080 -17.670 -7.054 1.00 73.88 220 GLU A N 1
ATOM 1741 C CA . GLU A 1 220 ? -0.718 -18.276 -5.978 1.00 73.88 220 GLU A CA 1
ATOM 1742 C C . GLU A 1 220 ? -0.120 -18.073 -4.580 1.00 73.88 220 GLU A C 1
ATOM 1744 O O . GLU A 1 220 ? -0.594 -18.656 -3.610 1.00 73.88 220 GLU A O 1
ATOM 1749 N N . THR A 1 221 ? 0.937 -17.266 -4.449 1.00 80.31 221 THR A N 1
ATOM 1750 C CA . THR A 1 221 ? 1.557 -17.026 -3.142 1.00 80.31 221 THR A CA 1
ATOM 1751 C C . THR A 1 221 ? 0.589 -16.298 -2.220 1.00 80.31 221 THR A C 1
ATOM 1753 O O . THR A 1 221 ? -0.008 -15.283 -2.586 1.00 80.31 221 THR A O 1
ATOM 1756 N N . GLU A 1 222 ? 0.470 -16.796 -0.997 1.00 86.44 222 GLU A N 1
ATOM 1757 C CA . GLU A 1 222 ? -0.224 -16.104 0.077 1.00 86.44 222 GLU A CA 1
ATOM 1758 C C . GLU A 1 222 ? 0.555 -14.849 0.476 1.00 86.44 222 GLU A C 1
ATOM 1760 O O . GLU A 1 222 ? 1.717 -14.908 0.892 1.00 86.44 222 GLU A O 1
ATOM 1765 N N . LEU A 1 223 ? -0.094 -13.700 0.307 1.00 91.88 223 LEU A N 1
ATOM 1766 C CA . LEU A 1 223 ? 0.480 -12.392 0.582 1.00 91.88 223 LEU A CA 1
ATOM 1767 C C . LEU A 1 223 ? -0.151 -11.814 1.840 1.00 91.88 223 LEU A C 1
ATOM 1769 O O . LEU A 1 223 ? -1.371 -11.818 1.980 1.00 91.88 223 LEU A O 1
ATOM 1773 N N . PHE A 1 224 ? 0.675 -11.295 2.734 1.00 93.12 224 PHE A N 1
ATOM 1774 C CA . PHE A 1 224 ? 0.254 -10.649 3.966 1.00 93.12 224 PHE A CA 1
ATOM 1775 C C . PHE A 1 224 ? 0.418 -9.144 3.850 1.00 93.12 224 PHE A C 1
ATOM 1777 O O . PHE A 1 224 ? 1.379 -8.666 3.247 1.00 93.12 224 PHE A O 1
ATOM 1784 N N . VAL A 1 225 ? -0.535 -8.410 4.420 1.00 93.31 225 VAL A N 1
ATOM 1785 C CA . VAL A 1 225 ? -0.520 -6.947 4.431 1.00 93.31 225 VAL A CA 1
ATOM 1786 C C . VAL A 1 225 ? -0.101 -6.453 5.808 1.00 93.31 225 VAL A C 1
ATOM 1788 O O . VAL A 1 225 ? -0.698 -6.825 6.820 1.00 93.31 225 VAL A O 1
ATOM 1791 N N . SER A 1 226 ? 0.886 -5.566 5.822 1.00 89.62 226 SER A N 1
ATOM 1792 C CA . SER A 1 226 ? 1.409 -4.913 7.019 1.00 89.62 226 SER A CA 1
ATOM 1793 C C . SER A 1 226 ? 1.316 -3.406 6.855 1.00 89.62 226 SER A C 1
ATOM 1795 O O . SER A 1 226 ? 1.612 -2.876 5.786 1.00 89.62 226 SER A O 1
ATOM 1797 N N . LEU A 1 227 ? 0.956 -2.689 7.919 1.00 83.38 227 LEU A N 1
ATOM 1798 C CA . LEU A 1 227 ? 1.095 -1.238 7.920 1.00 83.38 227 LEU A CA 1
ATOM 1799 C C . LEU A 1 227 ? 2.468 -0.852 8.464 1.00 83.38 227 LEU A C 1
ATOM 1801 O O . LEU A 1 227 ? 2.812 -1.163 9.606 1.00 83.38 227 LEU A O 1
ATOM 1805 N N . LEU A 1 228 ? 3.208 -0.090 7.672 1.00 76.44 228 LEU A N 1
ATOM 1806 C CA . LEU A 1 228 ? 4.359 0.655 8.136 1.00 76.44 228 LEU A CA 1
ATOM 1807 C C . LEU A 1 228 ? 3.876 2.025 8.615 1.00 76.44 228 LEU A C 1
ATOM 1809 O O . LEU A 1 228 ? 3.355 2.838 7.846 1.00 76.44 228 LEU A O 1
ATOM 1813 N N . CYS A 1 229 ? 4.055 2.290 9.910 1.00 68.06 229 CYS A N 1
ATOM 1814 C CA . CYS A 1 229 ? 3.805 3.601 10.512 1.00 68.06 229 CYS A CA 1
ATOM 1815 C C . CYS A 1 229 ? 4.907 4.602 10.116 1.00 68.06 229 CYS A C 1
ATOM 1817 O O . CYS A 1 229 ? 5.629 5.113 10.971 1.00 68.06 229 CYS A O 1
ATOM 1819 N N . SER A 1 230 ? 5.060 4.844 8.817 1.00 75.12 230 SER A N 1
ATOM 1820 C CA . SER A 1 230 ? 5.941 5.846 8.224 1.00 75.12 230 SER A CA 1
ATOM 1821 C C . SER A 1 230 ? 5.208 7.172 8.001 1.00 75.12 230 SER A C 1
ATOM 1823 O O . SER A 1 230 ? 4.001 7.302 8.255 1.00 75.12 230 SER A O 1
ATOM 1825 N N . ASP A 1 231 ? 5.952 8.172 7.538 1.00 74.25 231 ASP A N 1
ATOM 1826 C CA . ASP A 1 231 ? 5.419 9.449 7.075 1.00 74.25 231 ASP A CA 1
ATOM 1827 C C . ASP A 1 231 ? 5.825 9.686 5.611 1.00 74.25 231 ASP A C 1
ATOM 1829 O O . ASP A 1 231 ? 7.011 9.914 5.358 1.00 74.25 231 ASP A O 1
ATOM 1833 N N . PRO A 1 232 ? 4.899 9.540 4.638 1.00 79.25 232 PRO A N 1
ATOM 1834 C CA . PRO A 1 232 ? 3.488 9.143 4.784 1.00 79.25 232 PRO A CA 1
ATOM 1835 C C . PRO A 1 232 ? 3.327 7.660 5.185 1.00 79.25 232 PRO A C 1
ATOM 1837 O O . PRO A 1 232 ? 4.274 6.881 5.029 1.00 79.25 232 PRO A O 1
ATOM 1840 N N . PRO A 1 233 ? 2.163 7.232 5.711 1.00 85.94 233 PRO A N 1
ATOM 1841 C CA . PRO A 1 233 ? 1.923 5.833 6.056 1.00 85.94 233 PRO A CA 1
ATOM 1842 C C . PRO A 1 233 ? 1.882 4.939 4.816 1.00 85.94 233 PRO A C 1
ATOM 1844 O O . PRO A 1 233 ? 1.357 5.316 3.764 1.00 85.94 233 PRO A O 1
ATOM 1847 N N . ARG A 1 234 ? 2.424 3.732 4.962 1.00 89.50 234 ARG A N 1
ATOM 1848 C CA . ARG A 1 234 ? 2.680 2.817 3.852 1.00 89.50 234 ARG A CA 1
ATOM 1849 C C . ARG A 1 234 ? 2.137 1.429 4.144 1.00 89.50 234 ARG A C 1
ATOM 1851 O O . ARG A 1 234 ? 2.226 0.938 5.269 1.00 89.50 234 ARG A O 1
ATOM 1858 N N . LEU A 1 235 ? 1.562 0.799 3.130 1.00 92.75 235 LEU A N 1
ATOM 1859 C CA . LEU A 1 235 ? 1.163 -0.600 3.150 1.00 92.75 235 LEU A CA 1
ATOM 1860 C C . LEU A 1 235 ? 2.275 -1.426 2.528 1.00 92.75 235 LEU A C 1
ATOM 1862 O O . LEU A 1 235 ? 2.535 -1.321 1.330 1.00 92.75 235 LEU A O 1
ATOM 1866 N N . ASN A 1 236 ? 2.886 -2.279 3.336 1.00 90.94 236 ASN A N 1
ATOM 1867 C CA . ASN A 1 236 ? 3.762 -3.316 2.837 1.00 90.94 236 ASN A CA 1
ATOM 1868 C C . ASN A 1 236 ? 2.936 -4.562 2.499 1.00 90.94 236 ASN A C 1
ATOM 1870 O O . ASN A 1 236 ? 1.981 -4.901 3.204 1.00 90.94 236 ASN A O 1
ATOM 1874 N N . VAL A 1 237 ? 3.322 -5.248 1.427 1.00 91.38 237 VAL A N 1
ATOM 1875 C CA . VAL A 1 237 ? 2.784 -6.560 1.071 1.00 91.38 237 VAL A CA 1
ATOM 1876 C C . VAL A 1 237 ? 3.956 -7.517 0.974 1.00 91.38 237 VAL A C 1
ATOM 1878 O O . VAL A 1 237 ? 4.923 -7.261 0.260 1.00 91.38 237 VAL A O 1
ATOM 1881 N N . GLU A 1 238 ? 3.891 -8.610 1.718 1.00 88.62 238 GLU A N 1
ATOM 1882 C CA . GLU A 1 238 ? 5.023 -9.510 1.905 1.00 88.62 238 GLU A CA 1
ATOM 1883 C C . GLU A 1 238 ? 4.576 -10.970 1.958 1.00 88.62 238 GLU A C 1
ATOM 1885 O O . GLU A 1 238 ? 3.392 -11.280 2.092 1.00 88.62 238 GLU A O 1
ATOM 1890 N N . ARG A 1 239 ? 5.521 -11.900 1.810 1.00 88.19 239 ARG A N 1
ATOM 1891 C CA . ARG A 1 239 ? 5.212 -13.330 1.949 1.00 88.19 239 ARG A CA 1
ATOM 1892 C C . ARG A 1 239 ? 5.019 -13.669 3.419 1.00 88.19 239 ARG A C 1
ATOM 1894 O O . ARG A 1 239 ? 5.640 -13.046 4.275 1.00 88.19 239 ARG A O 1
ATOM 1901 N N . GLU A 1 240 ? 4.264 -14.726 3.712 1.00 86.06 240 GLU A N 1
ATOM 1902 C CA . GLU A 1 240 ? 4.026 -15.137 5.103 1.00 86.06 240 GLU A CA 1
ATOM 1903 C C . GLU A 1 240 ? 5.328 -15.315 5.909 1.00 86.06 240 GLU A C 1
ATOM 1905 O O . GLU A 1 240 ? 5.392 -14.911 7.063 1.00 86.06 240 GLU A O 1
ATOM 1910 N N . ALA A 1 241 ? 6.388 -15.869 5.310 1.00 83.38 241 ALA A N 1
ATOM 1911 C CA . ALA A 1 241 ? 7.672 -16.047 5.992 1.00 83.38 241 ALA A CA 1
ATOM 1912 C C . ALA A 1 241 ? 8.322 -14.714 6.416 1.00 83.38 241 ALA A C 1
ATOM 1914 O O . ALA A 1 241 ? 8.860 -14.615 7.515 1.00 83.38 241 ALA A O 1
ATOM 1915 N N . GLU A 1 242 ? 8.251 -13.688 5.567 1.00 82.88 242 GLU A N 1
ATOM 1916 C CA . GLU A 1 242 ? 8.781 -12.346 5.856 1.00 82.88 242 GLU A CA 1
ATOM 1917 C C . GLU A 1 242 ? 7.914 -11.640 6.896 1.00 82.88 242 GLU A C 1
ATOM 1919 O O . GLU A 1 242 ? 8.431 -11.119 7.886 1.00 82.88 242 GLU A O 1
ATOM 1924 N N . TRP A 1 243 ? 6.595 -11.758 6.739 1.00 86.62 243 TRP A N 1
ATOM 1925 C CA . TRP A 1 243 ? 5.627 -11.255 7.701 1.00 86.62 243 TRP A CA 1
ATOM 1926 C C . TRP A 1 243 ? 5.887 -11.843 9.091 1.00 86.62 243 TRP A C 1
ATOM 1928 O O . TRP A 1 243 ? 6.085 -11.126 10.069 1.00 86.62 243 TRP A O 1
ATOM 1938 N N . LYS A 1 244 ? 6.011 -13.169 9.179 1.00 83.69 244 LYS A N 1
ATOM 1939 C CA . LYS A 1 244 ? 6.362 -13.882 10.409 1.00 83.69 244 LYS A CA 1
ATOM 1940 C C . LYS A 1 244 ? 7.671 -13.364 11.007 1.00 83.69 244 LYS A C 1
ATOM 1942 O O . LYS A 1 244 ? 7.721 -13.118 12.206 1.00 83.69 244 LYS A O 1
ATOM 1947 N N . MET A 1 245 ? 8.714 -13.116 10.212 1.00 79.62 245 MET A N 1
ATOM 1948 C CA . MET A 1 245 ? 9.972 -12.549 10.730 1.00 79.62 245 MET A CA 1
ATOM 1949 C C . MET A 1 245 ? 9.797 -11.173 11.390 1.00 79.62 245 MET A C 1
ATOM 1951 O O . MET A 1 245 ? 10.494 -10.881 12.365 1.00 79.62 245 MET A O 1
ATOM 1955 N N . THR A 1 246 ? 8.884 -10.350 10.876 1.00 75.94 246 THR A N 1
ATOM 1956 C CA . THR A 1 246 ? 8.578 -9.014 11.408 1.00 75.94 246 THR A CA 1
ATOM 1957 C C . THR A 1 246 ? 7.724 -9.080 12.678 1.00 75.94 246 THR A C 1
ATOM 1959 O O . THR A 1 246 ? 7.968 -8.323 13.619 1.00 75.94 246 THR A O 1
ATOM 1962 N N . TYR A 1 247 ? 6.756 -10.000 12.726 1.00 74.75 247 TYR A N 1
ATOM 1963 C CA . TYR A 1 247 ? 5.752 -10.082 13.793 1.00 74.75 247 TYR A CA 1
ATOM 1964 C C . TYR A 1 247 ? 6.032 -11.155 14.858 1.00 74.75 247 TYR A C 1
ATOM 1966 O O . TYR A 1 247 ? 5.353 -11.178 15.887 1.00 74.75 247 TYR A O 1
ATOM 1974 N N . HIS A 1 248 ? 7.036 -12.018 14.681 1.00 73.38 248 HIS A N 1
ATOM 1975 C CA . HIS A 1 248 ? 7.447 -12.961 15.719 1.00 73.38 248 HIS A CA 1
ATOM 1976 C C . HIS A 1 248 ? 7.982 -12.233 16.952 1.00 73.38 248 HIS A C 1
ATOM 1978 O O . HIS A 1 248 ? 8.897 -11.405 16.879 1.00 73.38 248 HIS A O 1
ATOM 1984 N N . SER A 1 249 ? 7.469 -12.623 18.120 1.00 58.66 249 SER A N 1
ATOM 1985 C CA . SER A 1 249 ? 8.075 -12.247 19.391 1.00 58.66 249 SER A CA 1
ATOM 1986 C C . SER A 1 249 ? 9.470 -12.870 19.474 1.00 58.66 249 SER A C 1
ATOM 1988 O O . SER A 1 249 ? 9.636 -14.058 19.754 1.00 58.66 249 SER A O 1
ATOM 1990 N N . LYS A 1 250 ? 10.519 -12.064 19.282 1.00 52.28 250 LYS A N 1
ATOM 1991 C CA . LYS A 1 250 ? 11.790 -12.359 19.947 1.00 52.28 250 LYS A CA 1
ATOM 1992 C C . LYS A 1 250 ? 11.509 -12.094 21.412 1.00 52.28 250 LYS A C 1
ATOM 1994 O O . LYS A 1 250 ? 11.538 -10.925 21.784 1.00 52.28 250 LYS A O 1
ATOM 1999 N N . ARG A 1 251 ? 11.146 -13.135 22.181 1.00 41.22 251 ARG A N 1
ATOM 2000 C CA . ARG A 1 251 ? 10.846 -13.038 23.622 1.00 41.22 251 ARG A CA 1
ATOM 2001 C C . ARG A 1 251 ? 11.670 -11.897 24.225 1.00 41.22 251 ARG A C 1
ATOM 2003 O O . ARG A 1 251 ? 12.901 -12.014 24.221 1.00 41.22 251 ARG A O 1
ATOM 2010 N N . PRO A 1 252 ? 11.059 -10.796 24.697 1.00 45.16 252 PRO A N 1
ATOM 2011 C CA . PRO A 1 252 ? 11.823 -9.872 25.508 1.00 45.16 252 PRO A CA 1
ATOM 2012 C C . PRO A 1 252 ? 12.376 -10.691 26.685 1.00 45.16 252 PRO A C 1
ATOM 2014 O O . PRO A 1 252 ? 11.653 -11.559 27.194 1.00 45.16 252 PRO A O 1
ATOM 2017 N N . PRO A 1 253 ? 13.645 -10.494 27.097 1.00 43.72 253 PRO A N 1
ATOM 2018 C CA . PRO A 1 253 ? 14.117 -11.100 28.336 1.00 43.72 253 PRO A CA 1
ATOM 2019 C C . PRO A 1 253 ? 13.087 -10.753 29.403 1.00 43.72 253 PRO A C 1
ATOM 2021 O O . PRO A 1 253 ? 12.600 -9.623 29.411 1.00 43.72 253 PRO A O 1
ATOM 2024 N N . THR A 1 254 ? 12.690 -11.727 30.221 1.00 47.91 254 THR A N 1
ATOM 2025 C CA . THR A 1 254 ? 11.686 -11.555 31.271 1.00 47.91 254 THR A CA 1
ATOM 2026 C C . THR A 1 254 ? 12.074 -10.329 32.090 1.00 47.91 254 THR A C 1
ATOM 2028 O O . THR A 1 254 ? 13.001 -10.380 32.896 1.00 47.91 254 THR A O 1
ATOM 2031 N N . LEU A 1 255 ? 11.451 -9.187 31.797 1.00 52.22 255 LEU A N 1
ATOM 2032 C CA . LEU A 1 255 ? 11.803 -7.937 32.444 1.00 52.22 255 LEU A CA 1
ATOM 2033 C C . LEU A 1 255 ? 11.296 -8.046 33.868 1.00 52.22 255 LEU A C 1
ATOM 2035 O O . LEU A 1 255 ? 10.123 -8.361 34.088 1.00 52.22 255 LEU A O 1
ATOM 2039 N N . ASP A 1 256 ? 12.187 -7.809 34.825 1.00 57.66 256 ASP A N 1
ATOM 2040 C CA . ASP A 1 256 ? 11.783 -7.783 36.216 1.00 57.66 256 ASP A CA 1
ATOM 2041 C C . ASP A 1 256 ? 10.690 -6.707 36.436 1.00 57.66 256 ASP A C 1
ATOM 2043 O O . ASP A 1 256 ? 10.539 -5.764 35.640 1.00 57.66 256 ASP A O 1
ATOM 2047 N N . PRO A 1 257 ? 9.902 -6.819 37.517 1.00 53.12 257 PRO A N 1
ATOM 2048 C CA . PRO A 1 257 ? 8.824 -5.875 37.803 1.00 53.12 257 PRO A CA 1
ATOM 2049 C C . PRO A 1 257 ? 9.282 -4.407 37.889 1.00 53.12 257 PRO A C 1
ATOM 2051 O O . PRO A 1 257 ? 8.500 -3.497 37.607 1.00 53.12 257 PRO A O 1
ATOM 2054 N N . ALA A 1 258 ? 10.546 -4.149 38.239 1.00 54.78 258 ALA A N 1
ATOM 2055 C CA . ALA A 1 258 ? 11.104 -2.804 38.311 1.00 54.78 258 ALA A CA 1
ATOM 2056 C C . ALA A 1 258 ? 11.425 -2.240 36.915 1.00 54.78 258 ALA A C 1
ATOM 2058 O O . ALA A 1 258 ? 11.208 -1.051 36.675 1.00 54.78 258 ALA A O 1
ATOM 2059 N N . ALA A 1 259 ? 11.868 -3.071 35.973 1.00 50.47 259 ALA A N 1
ATOM 2060 C CA . ALA A 1 259 ? 12.040 -2.705 34.572 1.00 50.47 259 ALA A CA 1
ATOM 2061 C C . ALA A 1 259 ? 10.686 -2.464 33.877 1.00 50.47 259 ALA A C 1
ATOM 2063 O O . ALA A 1 259 ? 10.541 -1.470 33.162 1.00 50.47 259 ALA A O 1
ATOM 2064 N N . GLN A 1 260 ? 9.658 -3.269 34.177 1.00 52.19 260 GLN A N 1
ATOM 2065 C CA . GLN A 1 260 ? 8.280 -3.009 33.726 1.00 52.19 260 GLN A CA 1
ATOM 2066 C C . GLN A 1 260 ? 7.717 -1.692 34.283 1.00 52.19 260 GLN A C 1
ATOM 2068 O O . GLN A 1 260 ? 7.084 -0.926 33.554 1.00 52.19 260 GLN A O 1
ATOM 2073 N N . ALA A 1 261 ? 7.979 -1.380 35.555 1.00 50.94 261 ALA A N 1
ATOM 2074 C CA . ALA A 1 261 ? 7.551 -0.123 36.169 1.00 50.94 261 ALA A CA 1
ATOM 2075 C C . ALA A 1 261 ? 8.272 1.109 35.589 1.00 50.94 261 ALA A C 1
ATOM 2077 O O . ALA A 1 261 ? 7.685 2.191 35.536 1.00 50.94 261 ALA A O 1
ATOM 2078 N N . ARG A 1 262 ? 9.523 0.959 35.130 1.00 55.44 262 ARG A N 1
ATOM 2079 C CA . ARG A 1 262 ? 10.270 2.016 34.424 1.00 55.44 262 ARG A CA 1
ATOM 2080 C C . ARG A 1 262 ? 9.722 2.240 33.015 1.00 55.44 262 ARG A C 1
ATOM 2082 O O . ARG A 1 262 ? 9.537 3.385 32.626 1.00 55.44 262 ARG A O 1
ATOM 2089 N N . MET A 1 263 ? 9.374 1.173 32.294 1.00 47.28 263 MET A N 1
ATOM 2090 C CA . MET A 1 263 ? 8.793 1.275 30.948 1.00 47.28 263 MET A CA 1
ATOM 2091 C C . MET A 1 263 ? 7.421 1.961 30.923 1.00 47.28 263 MET A C 1
ATOM 2093 O O . MET A 1 263 ? 7.142 2.713 29.999 1.00 47.28 263 MET A O 1
ATOM 2097 N N . ARG A 1 264 ? 6.591 1.791 31.962 1.00 51.25 264 ARG A N 1
ATOM 2098 C CA . ARG A 1 264 ? 5.286 2.478 32.082 1.00 51.25 264 ARG A CA 1
ATOM 2099 C C . ARG A 1 264 ? 5.377 4.004 32.222 1.00 51.25 264 ARG A C 1
ATOM 2101 O O . ARG A 1 264 ? 4.356 4.673 32.117 1.00 51.25 264 ARG A O 1
ATOM 2108 N N . LYS A 1 265 ? 6.566 4.553 32.493 1.00 47.38 265 LYS A N 1
ATOM 2109 C CA . LYS A 1 265 ? 6.787 5.995 32.697 1.00 47.38 265 LYS A CA 1
ATOM 2110 C C . LYS A 1 265 ? 7.334 6.720 31.465 1.00 47.38 265 LYS A C 1
ATOM 2112 O O . LYS A 1 265 ? 7.475 7.936 31.525 1.00 47.38 265 LYS A O 1
ATOM 2117 N N . HIS A 1 266 ? 7.617 6.006 30.373 1.00 44.19 266 HIS A N 1
ATOM 2118 C CA . HIS A 1 266 ? 8.179 6.580 29.151 1.00 44.19 266 HIS A CA 1
ATOM 2119 C C . HIS A 1 266 ? 7.284 6.292 27.936 1.00 44.19 266 HIS A C 1
ATOM 2121 O O . HIS A 1 266 ? 6.795 5.169 27.794 1.00 44.19 266 HIS A O 1
ATOM 2127 N N . PRO A 1 267 ? 7.070 7.262 27.029 1.00 44.25 267 PRO A N 1
ATOM 2128 C CA . PRO A 1 267 ? 6.385 7.019 25.763 1.00 44.25 267 PRO A CA 1
ATOM 2129 C C . PRO A 1 267 ? 7.084 5.913 24.951 1.00 44.25 267 PRO A C 1
ATOM 2131 O O . PRO A 1 267 ? 8.309 5.882 24.843 1.00 44.25 267 PRO A O 1
ATOM 2134 N N . HIS A 1 268 ? 6.311 5.020 24.325 1.00 44.75 268 HIS A N 1
ATOM 2135 C CA . HIS A 1 268 ? 6.780 3.822 23.600 1.00 44.75 268 HIS A CA 1
ATOM 2136 C C . HIS A 1 268 ? 7.887 4.082 22.542 1.00 44.75 268 HIS A C 1
ATOM 2138 O O . HIS A 1 268 ? 8.694 3.198 22.233 1.00 44.75 268 HIS A O 1
ATOM 2144 N N . TRP A 1 269 ? 7.976 5.298 21.992 1.00 42.69 269 TRP A N 1
ATOM 2145 C CA . TRP A 1 269 ? 9.026 5.669 21.035 1.00 42.69 269 TRP A CA 1
ATOM 2146 C C . TRP A 1 269 ? 10.407 5.885 21.692 1.00 42.69 269 TRP A C 1
ATOM 2148 O O . TRP A 1 269 ? 11.425 5.587 21.065 1.00 42.69 269 TRP A O 1
ATOM 2158 N N . GLU A 1 270 ? 10.469 6.307 22.963 1.00 41.66 270 GLU A N 1
ATOM 2159 C CA . GLU A 1 270 ? 11.724 6.376 23.732 1.00 41.66 270 GLU A CA 1
ATOM 2160 C C . GLU A 1 270 ? 12.240 4.972 24.058 1.00 41.66 270 GLU A C 1
ATOM 2162 O O . GLU A 1 270 ? 13.436 4.707 23.948 1.00 41.66 270 GLU A O 1
ATOM 2167 N N . VAL A 1 271 ? 11.333 4.036 24.358 1.00 45.19 271 VAL A N 1
ATOM 2168 C CA . VAL A 1 271 ? 11.671 2.620 24.577 1.00 45.19 271 VAL A CA 1
ATOM 2169 C C . VAL A 1 271 ? 12.278 2.009 23.312 1.00 45.19 271 VAL A C 1
ATOM 2171 O O . VAL A 1 271 ? 13.299 1.329 23.378 1.00 45.19 271 VAL A O 1
ATOM 2174 N N . SER A 1 272 ? 11.717 2.326 22.144 1.00 43.94 272 SER A N 1
ATOM 2175 C CA . SER A 1 272 ? 12.225 1.849 20.851 1.00 43.94 272 SER A CA 1
ATOM 2176 C C . SER A 1 272 ? 13.623 2.404 20.527 1.00 43.94 272 SER A C 1
ATOM 2178 O O . SER A 1 272 ? 14.479 1.665 20.037 1.00 43.94 272 SER A O 1
ATOM 2180 N N . ARG A 1 273 ? 13.903 3.676 20.859 1.00 42.50 273 ARG A N 1
ATOM 2181 C CA . ARG A 1 273 ? 15.243 4.280 20.715 1.00 42.50 273 ARG A CA 1
ATOM 2182 C C . ARG A 1 273 ? 16.264 3.715 21.701 1.00 42.50 273 ARG A C 1
ATOM 2184 O O . ARG A 1 273 ? 17.398 3.476 21.301 1.00 42.50 273 ARG A O 1
ATOM 2191 N N . LEU A 1 274 ? 15.879 3.480 22.955 1.00 41.53 274 LEU A N 1
ATOM 2192 C CA . LEU A 1 274 ? 16.765 2.908 23.976 1.00 41.53 274 LEU A CA 1
ATOM 2193 C C . LEU A 1 274 ? 17.130 1.456 23.655 1.00 41.53 274 LEU A C 1
ATOM 2195 O O . LEU A 1 274 ? 18.296 1.080 23.750 1.00 41.53 274 LEU A O 1
ATOM 2199 N N . VAL A 1 275 ? 16.162 0.663 23.190 1.00 45.75 275 VAL A N 1
ATOM 2200 C CA . VAL A 1 275 ? 16.399 -0.712 22.726 1.00 45.75 275 VAL A CA 1
ATOM 2201 C C . VAL A 1 275 ? 17.290 -0.721 21.480 1.00 45.75 275 VAL A C 1
ATOM 2203 O O . VAL A 1 275 ? 18.192 -1.552 21.375 1.00 45.75 275 VAL A O 1
ATOM 2206 N N . TRP A 1 276 ? 17.099 0.223 20.551 1.00 45.28 276 TRP A N 1
ATOM 2207 C CA . TRP A 1 276 ? 17.973 0.366 19.385 1.00 45.28 276 TRP A CA 1
ATOM 2208 C C . TRP A 1 276 ? 19.400 0.790 19.768 1.00 45.28 276 TRP A C 1
ATOM 2210 O O . TRP A 1 276 ? 20.353 0.189 19.278 1.00 45.28 276 TRP A O 1
ATOM 2220 N N . ALA A 1 277 ? 19.565 1.757 20.675 1.00 41.53 277 ALA A N 1
ATOM 2221 C CA . ALA A 1 277 ? 20.870 2.234 21.133 1.00 41.53 277 ALA A CA 1
ATOM 2222 C C . ALA A 1 277 ? 21.644 1.155 21.910 1.00 41.53 277 ALA A C 1
ATOM 2224 O O . ALA A 1 277 ? 22.823 0.933 21.635 1.00 41.53 277 ALA A O 1
ATOM 2225 N N . GLN A 1 278 ? 20.976 0.412 22.800 1.00 41.00 278 GLN A N 1
ATOM 2226 C CA . GLN A 1 278 ? 21.579 -0.720 23.512 1.00 41.00 278 GLN A CA 1
ATOM 2227 C C . GLN A 1 278 ? 22.038 -1.812 22.534 1.00 41.00 278 GLN A C 1
ATOM 2229 O O . GLN A 1 278 ? 23.142 -2.334 22.646 1.00 41.00 278 GLN A O 1
ATOM 2234 N N . ARG A 1 279 ? 21.248 -2.072 21.485 1.00 44.78 279 ARG A N 1
ATOM 2235 C CA . ARG A 1 279 ? 21.592 -3.018 20.415 1.00 44.78 279 ARG A CA 1
ATOM 2236 C C . ARG A 1 279 ? 22.810 -2.590 19.583 1.00 44.78 279 ARG A C 1
ATOM 2238 O O . ARG A 1 279 ? 23.435 -3.455 18.976 1.00 44.78 279 ARG A O 1
ATOM 2245 N N . GLN A 1 280 ? 23.150 -1.299 19.519 1.00 43.88 280 GLN A N 1
ATOM 2246 C CA . GLN A 1 280 ? 24.388 -0.823 18.876 1.00 43.88 280 GLN A CA 1
ATOM 2247 C C . GLN A 1 280 ? 25.606 -0.978 19.798 1.00 43.88 280 GLN A C 1
ATOM 2249 O O . GLN A 1 280 ? 26.680 -1.362 19.334 1.00 43.88 280 GLN A O 1
ATOM 2254 N N . VAL A 1 281 ? 25.419 -0.767 21.105 1.00 46.47 281 VAL A N 1
ATOM 2255 C CA . VAL A 1 281 ? 26.449 -0.999 22.131 1.00 46.47 281 VAL A CA 1
ATOM 2256 C C . VAL A 1 281 ? 26.814 -2.484 22.214 1.00 46.47 281 VAL A C 1
ATOM 2258 O O . VAL A 1 281 ? 27.993 -2.824 22.147 1.00 46.47 281 VAL A O 1
ATOM 2261 N N . ASP A 1 282 ? 25.821 -3.376 22.241 1.00 41.56 282 ASP A N 1
ATOM 2262 C CA . ASP A 1 282 ? 26.030 -4.831 22.327 1.00 41.56 282 ASP A CA 1
ATOM 2263 C C . ASP A 1 282 ? 26.678 -5.420 21.057 1.00 41.56 282 ASP A C 1
ATOM 2265 O O . ASP A 1 282 ? 27.290 -6.485 21.093 1.00 41.56 282 ASP A O 1
ATOM 2269 N N . LYS A 1 283 ? 26.585 -4.710 19.924 1.00 52.22 283 LYS A N 1
ATOM 2270 C CA . LYS A 1 283 ? 27.267 -5.050 18.663 1.00 52.22 283 LYS A CA 1
ATOM 2271 C C . LYS A 1 283 ? 28.718 -4.558 18.595 1.00 52.22 283 LYS A C 1
ATOM 2273 O O . LYS A 1 283 ? 29.356 -4.721 17.558 1.00 52.22 283 LYS A O 1
ATOM 2278 N N . GLY A 1 284 ? 29.237 -3.928 19.651 1.00 39.66 284 GLY A N 1
ATOM 2279 C CA . GLY A 1 284 ? 30.591 -3.368 19.669 1.00 39.66 284 GLY A CA 1
ATOM 2280 C C . GLY A 1 284 ? 30.770 -2.130 18.780 1.00 39.66 284 GLY A C 1
ATOM 2281 O O . GLY A 1 284 ? 31.895 -1.684 18.568 1.00 39.66 284 GLY A O 1
ATOM 2282 N N . LEU A 1 285 ? 29.681 -1.538 18.279 1.00 46.03 285 LEU A N 1
ATOM 2283 C CA . LEU A 1 285 ? 29.691 -0.326 17.457 1.00 46.03 285 LEU A CA 1
ATOM 2284 C C . LEU A 1 285 ? 29.533 0.909 18.358 1.00 46.03 285 LEU A C 1
ATOM 2286 O O . LEU A 1 285 ? 28.567 1.660 18.269 1.00 46.03 285 LEU A O 1
ATOM 2290 N N . ALA A 1 286 ? 30.488 1.124 19.264 1.00 39.59 286 ALA A N 1
ATOM 2291 C CA . ALA A 1 286 ? 30.446 2.200 20.263 1.00 39.59 286 ALA A CA 1
ATOM 2292 C C . ALA A 1 286 ? 30.766 3.611 19.712 1.00 39.59 286 ALA A C 1
ATOM 2294 O O . ALA A 1 286 ? 31.220 4.477 20.457 1.00 39.59 286 ALA A O 1
ATOM 2295 N N . SER A 1 287 ? 30.546 3.879 18.422 1.00 44.78 287 SER A N 1
ATOM 2296 C CA . SER A 1 287 ? 30.895 5.167 17.806 1.00 44.78 287 SER A CA 1
ATOM 2297 C C . SER A 1 287 ? 29.790 5.690 16.893 1.00 44.78 287 SER A C 1
ATOM 2299 O O . SER A 1 287 ? 29.975 5.832 15.691 1.00 44.78 287 SER A O 1
ATOM 2301 N N . ALA A 1 288 ? 28.614 5.949 17.463 1.00 39.44 288 ALA A N 1
ATOM 2302 C CA . ALA A 1 288 ? 27.623 6.848 16.870 1.00 39.44 288 ALA A CA 1
ATOM 2303 C C . ALA A 1 288 ? 26.565 7.239 17.913 1.00 39.44 288 ALA A C 1
ATOM 2305 O O . ALA A 1 288 ? 25.422 6.793 17.856 1.00 39.44 288 ALA A O 1
ATOM 2306 N N . LEU A 1 289 ? 26.932 8.086 18.877 1.00 38.81 289 LEU A N 1
ATOM 2307 C CA . LEU A 1 289 ? 25.951 8.946 19.542 1.00 38.81 289 LEU A CA 1
ATOM 2308 C C . LEU A 1 289 ? 26.426 10.405 19.446 1.00 38.81 289 LEU A C 1
ATOM 2310 O O . LEU A 1 289 ? 27.626 10.650 19.608 1.00 38.81 289 LEU A O 1
ATOM 2314 N N . PRO A 1 290 ? 25.528 11.372 19.171 1.00 34.16 290 PRO A N 1
ATOM 2315 C CA . PRO A 1 290 ? 25.866 12.793 19.179 1.00 34.16 290 PRO A CA 1
ATOM 2316 C C . PRO A 1 290 ? 26.384 13.200 20.563 1.00 34.16 290 PRO A C 1
ATOM 2318 O O . PRO A 1 290 ? 25.756 12.898 21.577 1.00 34.16 290 PRO A O 1
ATOM 2321 N N . ARG A 1 291 ? 27.540 13.871 20.605 1.00 38.06 291 ARG A N 1
ATOM 2322 C CA . ARG A 1 291 ? 28.253 14.247 21.841 1.00 38.06 291 ARG A CA 1
ATOM 2323 C C . ARG A 1 291 ? 27.593 15.358 22.662 1.00 38.06 291 ARG A C 1
ATOM 2325 O O . ARG A 1 291 ? 28.086 15.654 23.746 1.00 38.06 291 ARG A O 1
ATOM 2332 N N . ASP A 1 292 ? 26.475 15.914 22.217 1.00 39.44 292 ASP A N 1
ATOM 2333 C CA . ASP A 1 292 ? 25.879 17.086 22.851 1.00 39.44 292 ASP A CA 1
ATOM 2334 C C . ASP A 1 292 ? 24.546 16.739 23.519 1.00 39.44 292 ASP A C 1
ATOM 2336 O O . ASP A 1 292 ? 23.467 16.953 22.972 1.00 39.44 292 ASP A O 1
ATOM 2340 N N . HIS A 1 293 ? 24.624 16.206 24.742 1.00 31.41 293 HIS A N 1
ATOM 2341 C CA . HIS A 1 293 ? 23.511 16.264 25.688 1.00 31.41 293 HIS A CA 1
ATOM 2342 C C . HIS A 1 293 ? 24.032 16.604 27.095 1.00 31.41 293 HIS A C 1
ATOM 2344 O O . HIS A 1 293 ? 24.904 15.897 27.616 1.00 31.41 293 HIS A O 1
ATOM 2350 N N . PRO A 1 294 ? 23.518 17.663 27.750 1.00 32.00 294 PRO A N 1
ATOM 2351 C CA . PRO A 1 294 ? 23.919 18.006 29.107 1.00 32.00 294 PRO A CA 1
ATOM 2352 C C . PRO A 1 294 ? 23.384 16.933 30.060 1.00 32.00 294 PRO A C 1
ATOM 2354 O O . PRO A 1 294 ? 22.175 16.751 30.186 1.00 32.00 294 PRO A O 1
ATOM 2357 N N . GLY A 1 295 ? 24.288 16.183 30.693 1.00 38.75 295 GLY A N 1
ATOM 2358 C CA . GLY A 1 295 ? 23.935 15.173 31.698 1.00 38.75 295 GLY A CA 1
ATOM 2359 C C . GLY A 1 295 ? 24.842 13.943 31.759 1.00 38.75 295 GLY A C 1
ATOM 2360 O O . GLY A 1 295 ? 24.790 13.216 32.748 1.00 38.75 295 GLY A O 1
ATOM 2361 N N . TYR A 1 296 ? 25.707 13.707 30.768 1.00 30.84 296 TYR A N 1
ATOM 2362 C CA . TYR A 1 296 ? 26.590 12.537 30.786 1.00 30.84 296 TYR A CA 1
ATOM 2363 C C . TYR A 1 296 ? 27.933 12.847 31.472 1.00 30.84 296 TYR A C 1
ATOM 2365 O O . TYR A 1 296 ? 28.743 13.615 30.953 1.00 30.84 296 TYR A O 1
ATOM 2373 N N . ARG A 1 297 ? 28.195 12.240 32.640 1.00 31.91 297 ARG A N 1
ATOM 2374 C CA . ARG A 1 297 ? 29.547 12.153 33.226 1.00 31.91 297 ARG A CA 1
ATOM 2375 C C . ARG A 1 297 ? 30.144 10.781 32.894 1.00 31.91 297 ARG A C 1
ATOM 2377 O O . ARG A 1 297 ? 29.579 9.780 33.333 1.00 31.91 297 ARG A O 1
ATOM 2384 N N . PRO A 1 298 ? 31.270 10.697 32.166 1.00 33.56 298 PRO A N 1
ATOM 2385 C CA . PRO A 1 298 ? 31.929 9.421 31.930 1.00 33.56 298 PRO A CA 1
ATOM 2386 C C . PRO A 1 298 ? 32.529 8.875 33.234 1.00 33.56 298 PRO A C 1
ATOM 2388 O O . PRO A 1 298 ? 33.178 9.594 33.996 1.00 33.56 298 PRO A O 1
ATOM 2391 N N . LEU A 1 299 ? 32.304 7.584 33.486 1.00 32.97 299 LEU A N 1
ATOM 2392 C CA . LEU A 1 299 ? 32.979 6.823 34.534 1.00 32.97 299 LEU A CA 1
ATOM 2393 C C . LEU A 1 299 ? 34.448 6.628 34.134 1.00 32.97 299 LEU A C 1
ATOM 2395 O O . LEU A 1 299 ? 34.746 5.966 33.143 1.00 32.97 299 LEU A O 1
ATOM 2399 N N . ASN A 1 300 ? 35.365 7.205 34.915 1.00 31.00 300 ASN A N 1
ATOM 2400 C CA . ASN A 1 300 ? 36.800 6.954 34.793 1.00 31.00 300 ASN A CA 1
ATOM 2401 C C . ASN A 1 300 ? 37.100 5.490 35.147 1.00 31.00 300 ASN A C 1
ATOM 2403 O O . ASN A 1 300 ? 37.127 5.122 36.323 1.00 31.00 300 ASN A O 1
ATOM 2407 N N . LEU A 1 301 ? 37.370 4.664 34.138 1.00 33.38 301 LEU A N 1
ATOM 2408 C CA . LEU A 1 301 ? 38.024 3.373 34.328 1.00 33.38 301 LEU A CA 1
ATOM 2409 C C . LEU A 1 301 ? 39.504 3.627 34.641 1.00 33.38 301 LEU A C 1
ATOM 2411 O O . LEU A 1 301 ? 40.297 3.968 33.766 1.00 33.38 301 LEU A O 1
ATOM 2415 N N . ARG A 1 302 ? 39.863 3.486 35.922 1.00 32.03 302 ARG A N 1
ATOM 2416 C CA . ARG A 1 302 ? 41.252 3.382 36.380 1.00 32.03 302 ARG A CA 1
ATOM 2417 C C . ARG A 1 302 ? 41.901 2.173 35.706 1.00 32.03 302 ARG A C 1
ATOM 2419 O O . ARG A 1 302 ? 41.516 1.037 35.965 1.00 32.03 302 ARG A O 1
ATOM 2426 N N . SER A 1 303 ? 42.923 2.428 34.902 1.00 38.88 303 SER A N 1
ATOM 2427 C CA . SER A 1 303 ? 43.912 1.438 34.490 1.00 38.88 303 SER A CA 1
ATOM 2428 C C . SER A 1 303 ? 44.678 0.943 35.723 1.00 38.88 303 SER A C 1
ATOM 2430 O O . SER A 1 303 ? 45.509 1.666 36.274 1.00 38.88 303 SER A O 1
ATOM 2432 N N . GLY A 1 304 ? 44.362 -0.271 36.176 1.00 32.16 304 GLY A N 1
ATOM 2433 C CA . GLY A 1 304 ? 45.135 -1.028 37.156 1.00 32.16 304 GLY A CA 1
ATOM 2434 C C . GLY A 1 304 ? 46.036 -2.025 36.436 1.00 32.16 304 GLY A C 1
ATOM 2435 O O . GLY A 1 304 ? 45.558 -2.932 35.765 1.00 32.16 304 GLY A O 1
ATOM 2436 N N . GLN A 1 305 ? 47.335 -1.788 36.546 1.00 37.78 305 GLN A N 1
ATOM 2437 C CA . GLN A 1 305 ? 48.441 -2.581 36.027 1.00 37.78 305 GLN A CA 1
ATOM 2438 C C . GLN A 1 305 ? 48.790 -3.727 37.006 1.00 37.78 305 GLN A C 1
ATOM 2440 O O . GLN A 1 305 ? 48.593 -3.561 38.207 1.00 37.78 305 GLN A O 1
ATOM 2445 N N . GLN A 1 306 ? 49.435 -4.783 36.477 1.00 35.34 306 GLN A N 1
ATOM 2446 C CA . GLN A 1 306 ? 50.187 -5.874 37.149 1.00 35.34 306 GLN A CA 1
ATOM 2447 C C . GLN A 1 306 ? 49.354 -7.039 37.728 1.00 35.34 306 GLN A C 1
ATOM 2449 O O . GLN A 1 306 ? 48.335 -6.820 38.363 1.00 35.34 306 GLN A O 1
ATOM 2454 N N . GLY A 1 307 ? 49.733 -8.313 37.590 1.00 36.06 307 GLY A N 1
ATOM 2455 C CA . GLY A 1 307 ? 50.892 -8.941 36.949 1.00 36.06 307 GLY A CA 1
ATOM 2456 C C . GLY A 1 307 ? 51.021 -10.406 37.404 1.00 36.06 307 GLY A C 1
ATOM 2457 O O . GLY A 1 307 ? 50.711 -10.703 38.554 1.00 36.06 307 GLY A O 1
ATOM 2458 N N . GLN A 1 308 ? 51.441 -11.292 36.499 1.00 37.97 308 GLN A N 1
ATOM 2459 C CA . GLN A 1 308 ? 52.494 -12.316 36.632 1.00 37.97 308 GLN A CA 1
ATOM 2460 C C . GLN A 1 308 ? 52.639 -13.037 35.292 1.00 37.97 308 GLN A C 1
ATOM 2462 O O . GLN A 1 308 ? 51.593 -13.339 34.677 1.00 37.97 308 GLN A O 1
#

Foldseek 3Di:
DDDDDDDDPDDPPPPDPDPDFAAAPVVVVVVHDKAFDQQLLQWWAWLDDDLQQGIWGHPGSFDAPPDPDTHGQWDQDDPPDDTDGDPQQAPAGIVVFHFKAKEKAVLQQCLLVLLCVVFVVCVVVVNFDPVFWDKDFADPCQLADDDPVCVVVRIDTQTGPNDGRSSPRIDIFMFGCPDDRGDGSNSVSVRVSVVCNVCLVVSLSSVQSHPVDPDRDPSPFTWIWDWDSDVRIYIYIHGPVVVNVVRHPPPDDPQPPVSVVVVVVDDVVVVVVVVVVVVCVVVVVPPDDPPDDPDDDDDDDDDDDDDD

pLDDT: mean 75.47, std 21.05, range [30.84, 97.06]

Radius of gyration: 27.79 Å; chains: 1; bounding box: 98×72×80 Å